Protein 4Q97 (pdb70)

Foldseek 3Di:
DDDDDDFDAWDWDKDWDCDDVQVVVQKIKIKTKTKFGPPPDKDKFKAKQPHGDDDQKDKDDWDQDPVSMTIIIIMHIGGNVSQQVQMKMKMWMADVSVRDIDMDIDGD/DDDDDDFDAWDWDKDWDCDDVQVVVQKIKIKTKTKFGPPPDKDKFKAKQPHGDDDQKDKDDWDQDPVSMTIIIIMHIGGNVSQQVQMKMKMWMADVSVRDIDMDIDGD

B-factor: mean 42.38, std 17.7, range [14.73, 107.39]

Secondary structure (DSSP, 8-state):
----PPPBPPEEEEEEE--HHHHHTTEEEEEEEEEEEBSS--EEEEEETTEE--SSEEEPPPEE-TTS-EEEEEEEEEESGGGSS--EEEEEEEEGGGTEEEEEEEE-/----PPPBPPEEEEEEE--HHHHHTTEEEEEEEEEEEBSS--EEEEEETTEE--SSEEEPPPEE-TTS-EEEEEEEEEESGGGSS--EEEEEEEEGGGTEEEEEEEE-

Nearest PDB structures (foldseek):
  4q97-assembly1_B  TM=1.009E+00  e=2.519E-20  Ginglymostoma cirratum
  4q9c-assembly1_A-2  TM=9.494E-01  e=8.050E-10  Ginglymostoma cirratum
  6r8x-assembly1_B  TM=9.022E-01  e=1.936E-09  unidentified
  7u0k-assembly1_L  TM=8.948E-01  e=5.196E-09  Homo sapiens
  9fmb-assembly2_D  TM=8.878E-01  e=2.851E-06  Homo sapiens

InterPro domains:
  IPR003006 Immunoglobulin/major histocompatibility complex, conserved site [PS00290] (222-228)
  IPR003006 Immunoglobulin/major histocompatibility complex, conserved site [PS00290] (429-435)
  IPR003006 Immunoglobulin/major histocompatibility complex, conserved site [PS00290] (643-649)
  IPR003597 Immunoglobulin C1-set [PF07654] (148-230)
  IPR003597 Immunoglobulin C1-set [PF07654] (258-329)
  IPR003597 Immunoglobulin C1-set [PF07654] (354-436)
  IPR003597 Immunoglobulin C1-set [PF07654] (460-543)
  IPR003597 Immunoglobulin C1-set [PF07654] (566-652)
  IPR003597 Immunoglobulin C1-set [SM00407] (160-234)
  IPR003597 Immunoglobulin C1-set [SM00407] (262-335)
  IPR003597 Immunoglobulin C1-set [SM00407] (367-441)
  IPR003597 Immunoglobulin C1-set [SM00407] (475-548)
  IPR003597 Immunoglobulin C1-set [SM00407] (581-655)
  IPR003598 Immunoglobulin subtype 2 [SM00408] (31-110)
  IPR003598 Immunoglobulin subtype 2 [SM00408] (363-438)
  IPR003598 Immunoglobulin subtype 2 [SM00408] (577-652)
  IPR003599 Immunoglobulin domain subtype [SM00409] (25-135)
  IPR003599 Immunoglobulin domain subtype [SM00409] (150-248)
  IPR0035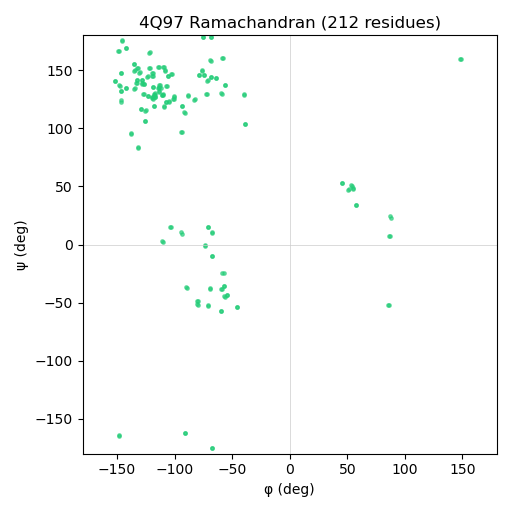99 Immunoglobulin domain subtype [SM00409] (252-339)
  IPR003599 Immunoglobulin domain subtype [SM00409] (357-447)

Solvent-accessible surface area: 11891 Å² total; per-residue (Å²): 170,188,188,53,80,103,77,34,67,3,25,3,5,18,18,86,7,24,32,126,102,3,127,58,92,178,32,0,6,0,0,0,2,0,10,14,1,63,50,92,111,48,61,35,48,1,36,58,77,119,154,100,27,135,80,32,72,22,51,5,64,60,28,134,19,106,73,74,29,27,2,2,0,0,7,5,53,2,71,57,144,41,23,91,165,48,2,20,7,23,0,38,0,44,0,99,58,40,111,23,89,59,175,78,110,32,130,77,171,188,188,55,81,102,78,35,68,3,24,2,5,18,20,87,7,25,32,128,100,3,128,58,90,176,33,0,5,0,0,0,3,0,10,15,1,62,49,90,112,50,60,35,48,1,36,57,77,120,156,97,26,135,82,32,73,24,50,5,64,60,27,136,17,104,73,73,28,28,2,3,0,0,6,5,54,3,69,58,142,41,22,91,162,48,3,20,6,24,0,38,0,45,1,100,57,41,110,24,90,56,173,76,110,32,130,77

Structure (mmCIF, N/CA/C/O backbone):
data_4Q97
#
_entry.id   4Q97
#
_cell.length_a   41.250
_cell.length_b   41.250
_cell.length_c   98.340
_cell.angle_alpha   90.00
_cell.angle_beta   90.00
_cell.angle_gamma   120.00
#
_symmetry.space_group_name_H-M   'P 31'
#
loop_
_entity.id
_entity.type
_entity.pdbx_description
1 polymer 'Novel antigen receptor'
2 water water
#
loop_
_atom_site.group_PDB
_atom_site.id
_atom_site.type_symbol
_atom_site.label_atom_id
_atom_site.label_alt_id
_atom_site.label_comp_id
_atom_site.label_asym_id
_atom_site.label_entity_id
_atom_site.label_seq_id
_atom_site.pdbx_PDB_ins_code
_atom_site.Cartn_x
_atom_site.Cartn_y
_atom_site.Cartn_z
_atom_site.occupancy
_atom_site.B_iso_or_equiv
_atom_site.auth_seq_id
_atom_site.auth_comp_id
_atom_site.auth_asym_id
_atom_site.auth_atom_id
_atom_site.pdbx_PDB_model_num
ATOM 1 N N . SER A 1 2 ? 35.090 68.934 18.645 1.00 70.20 134 SER A N 1
ATOM 2 C CA . SER A 1 2 ? 34.356 69.759 17.642 1.00 69.00 134 SER A CA 1
ATOM 3 C C . SER A 1 2 ? 35.115 69.899 16.327 1.00 72.38 134 SER A C 1
ATOM 4 O O . SER A 1 2 ? 36.219 70.448 16.290 1.00 71.42 134 SER A O 1
ATOM 7 N N . HIS A 1 3 ? 34.515 69.397 15.253 1.00 74.45 135 HIS A N 1
ATOM 8 C CA . HIS A 1 3 ? 35.030 69.627 13.911 1.00 76.73 135 HIS A CA 1
ATOM 9 C C . HIS A 1 3 ? 33.892 70.134 13.043 1.00 71.79 135 HIS A C 1
ATOM 10 O O . HIS A 1 3 ? 32.905 69.431 12.821 1.00 79.79 135 HIS A O 1
ATOM 17 N N . MET A 1 4 ? 34.040 71.367 12.568 1.00 67.19 136 MET A N 1
ATOM 18 C CA . MET A 1 4 ? 32.987 72.079 11.846 1.00 66.59 136 MET A CA 1
ATOM 19 C C . MET A 1 4 ? 32.712 71.451 10.475 1.00 65.59 136 MET A C 1
ATOM 20 O O . MET A 1 4 ? 33.355 70.470 10.091 1.00 76.50 136 MET A O 1
ATOM 25 N N . GLY A 1 5 ? 31.747 72.003 9.747 1.00 53.15 137 GLY A N 1
ATOM 26 C CA . GLY A 1 5 ? 31.458 71.537 8.400 1.00 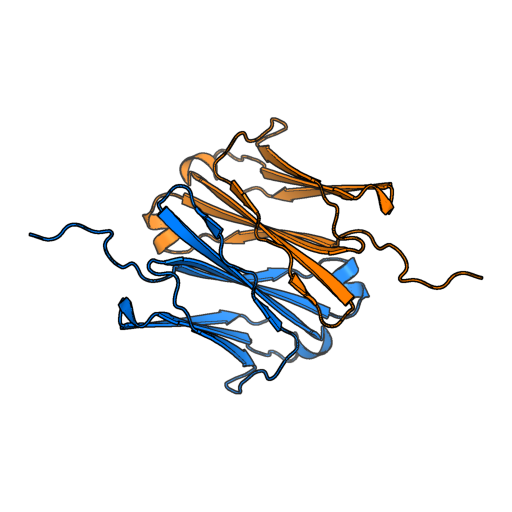49.85 137 GLY A CA 1
ATOM 27 C C . GLY A 1 5 ? 30.004 71.662 8.004 1.00 43.83 137 GLY A C 1
ATOM 28 O O . GLY A 1 5 ? 29.113 71.750 8.853 1.00 42.46 137 GLY A O 1
ATOM 29 N N . ILE A 1 6 ? 29.775 71.664 6.697 1.00 38.87 138 ILE A N 1
ATOM 30 C CA . ILE A 1 6 ? 28.439 71.777 6.137 1.00 33.78 138 ILE A CA 1
ATOM 31 C C . ILE A 1 6 ? 27.703 70.463 6.393 1.00 31.21 138 ILE A C 1
ATOM 32 O O . ILE A 1 6 ? 28.253 69.384 6.124 1.00 29.88 138 ILE A O 1
ATOM 37 N N . PRO A 1 7 ? 26.477 70.544 6.956 1.00 29.68 139 PRO A N 1
ATOM 38 C CA . PRO A 1 7 ? 25.653 69.347 7.099 1.00 29.90 139 PRO A CA 1
ATOM 39 C C . PRO A 1 7 ? 25.395 68.747 5.721 1.00 31.79 139 PRO A C 1
ATOM 40 O O . PRO A 1 7 ? 25.027 69.482 4.798 1.00 33.92 139 PRO A O 1
ATOM 44 N N . PRO A 1 8 ? 25.626 67.431 5.565 1.00 31.42 140 PRO A N 1
ATOM 45 C CA . PRO A 1 8 ? 25.178 66.758 4.349 1.00 30.49 140 PRO A CA 1
ATOM 46 C C . PRO A 1 8 ? 23.672 66.951 4.167 1.00 31.51 140 PRO A C 1
ATOM 47 O O . PRO A 1 8 ? 22.914 66.872 5.139 1.00 34.29 140 PRO A O 1
ATOM 51 N N . SER A 1 9 ? 23.248 67.235 2.941 1.00 29.13 141 SER A N 1
ATOM 52 C CA . SER A 1 9 ? 21.827 67.394 2.665 1.00 28.28 141 SER A CA 1
ATOM 53 C C . SER A 1 9 ? 21.407 66.615 1.419 1.00 29.44 141 SER A C 1
ATOM 54 O O . SER A 1 9 ? 22.134 66.600 0.420 1.00 29.50 141 SER A O 1
ATOM 57 N N . PRO A 1 10 ? 20.232 65.961 1.478 1.00 29.58 142 PRO A N 1
ATOM 58 C CA . PRO A 1 10 ? 19.777 65.131 0.368 1.00 29.33 142 PRO A CA 1
ATOM 59 C C . PRO A 1 10 ? 19.285 65.973 -0.811 1.00 26.22 142 PRO A C 1
ATOM 60 O O . PRO A 1 10 ? 18.708 67.039 -0.601 1.00 25.75 142 PRO A O 1
ATOM 64 N N . PRO A 1 11 ? 19.506 65.491 -2.050 1.00 25.25 143 PRO A N 1
ATOM 65 C CA . PRO A 1 11 ? 19.123 66.267 -3.228 1.00 23.63 143 PRO A CA 1
ATOM 66 C C . PRO A 1 11 ? 17.618 66.465 -3.306 1.00 23.90 143 PRO A C 1
ATOM 67 O O . PRO A 1 11 ? 16.851 65.582 -2.913 1.00 25.44 143 PRO A O 1
ATOM 71 N N . ILE A 1 12 ? 17.197 67.633 -3.775 1.00 23.65 144 ILE A N 1
ATOM 72 C CA . ILE A 1 12 ? 15.804 67.821 -4.145 1.00 20.65 144 ILE A CA 1
ATOM 73 C C . ILE A 1 12 ? 15.708 67.404 -5.604 1.00 20.63 144 ILE A C 1
ATOM 74 O O . ILE A 1 12 ? 16.488 67.859 -6.445 1.00 22.42 144 ILE A O 1
ATOM 79 N N . VAL A 1 13 ? 14.763 66.515 -5.881 1.00 19.96 145 VAL A N 1
ATOM 80 C CA . VAL A 1 13 ? 14.641 65.863 -7.176 1.00 18.11 145 VAL A CA 1
ATOM 81 C C . VAL A 1 13 ? 13.321 66.237 -7.826 1.00 19.56 145 VAL A C 1
ATOM 82 O O . VAL A 1 13 ? 12.261 66.152 -7.211 1.00 21.45 145 VAL A O 1
ATOM 86 N N . SER A 1 14 ? 13.394 66.652 -9.079 1.00 21.45 146 SER A N 1
ATOM 87 C CA . SER A 1 14 ? 12.217 67.100 -9.778 1.00 24.00 146 SER A CA 1
ATOM 88 C C . SER A 1 14 ? 12.349 66.735 -11.255 1.00 24.96 146 SER A C 1
ATOM 89 O O . SER A 1 14 ? 13.335 67.088 -11.915 1.00 26.35 146 SER A O 1
ATOM 92 N N . LEU A 1 15 ? 11.370 65.975 -11.743 1.00 24.28 147 LEU A N 1
ATOM 93 C CA . LEU A 1 15 ? 11.330 65.553 -13.134 1.00 24.57 147 LEU A CA 1
ATOM 94 C C . LEU A 1 15 ? 10.352 66.428 -13.910 1.00 23.25 147 LEU A C 1
ATOM 95 O O . LEU A 1 15 ? 9.193 66.595 -13.510 1.00 26.77 147 LEU A O 1
ATOM 100 N N . LEU A 1 16 ? 10.828 66.993 -15.014 1.00 21.05 148 LEU A N 1
ATOM 101 C CA . LEU A 1 16 ? 10.030 67.933 -15.792 1.00 20.74 148 LEU A CA 1
ATOM 102 C C . LEU A 1 16 ? 10.043 67.561 -17.269 1.00 19.62 148 LEU A C 1
ATOM 103 O O . LEU A 1 16 ? 11.035 67.036 -17.777 1.00 16.59 148 LEU A O 1
ATOM 108 N N . HIS A 1 17 ? 8.937 67.843 -17.951 1.00 22.36 149 HIS A N 1
ATOM 109 C CA . HIS A 1 17 ? 8.836 67.562 -19.378 1.00 25.71 149 HIS A CA 1
ATOM 110 C C . HIS A 1 17 ? 8.614 68.848 -20.159 1.00 28.05 149 HIS A C 1
ATOM 111 O O . HIS A 1 17 ? 8.000 69.791 -19.659 1.00 30.00 149 HIS A O 1
ATOM 118 N N . SER A 1 18 ? 9.136 68.885 -21.376 1.00 30.59 150 SER A N 1
ATOM 119 C CA . SER A 1 18 ? 8.727 69.897 -22.342 1.00 33.40 150 SER A CA 1
ATOM 120 C C . SER A 1 18 ? 8.501 69.251 -23.700 1.00 34.40 150 SER A C 1
ATOM 121 O O . SER A 1 18 ? 9.303 68.427 -24.154 1.00 31.24 150 SER A O 1
ATOM 124 N N . ALA A 1 19 ? 7.384 69.608 -24.321 1.00 37.88 151 ALA A N 1
ATOM 125 C CA . ALA A 1 19 ? 7.113 69.236 -25.697 1.00 43.11 151 ALA A CA 1
ATOM 126 C C . ALA A 1 19 ? 6.656 70.476 -26.455 1.00 47.64 151 ALA A C 1
ATOM 127 O O . ALA A 1 19 ? 5.457 70.730 -26.596 1.00 52.72 151 ALA A O 1
ATOM 129 N N . THR A 1 20 ? 7.628 71.264 -26.905 1.00 47.54 152 THR A N 1
ATOM 130 C CA . THR A 1 20 ? 7.355 72.426 -27.746 1.00 50.20 152 THR A CA 1
ATOM 131 C C . THR A 1 20 ? 7.406 72.004 -29.214 1.00 54.34 152 THR A C 1
ATOM 132 O O . THR A 1 20 ? 7.339 70.813 -29.519 1.00 52.58 152 THR A O 1
ATOM 136 N N . GLU A 1 21 ? 7.546 72.975 -30.111 1.00 60.01 153 GLU A N 1
ATOM 137 C CA . GLU A 1 21 ? 7.359 72.738 -31.543 1.00 63.30 153 GLU A CA 1
ATOM 138 C C . GLU A 1 21 ? 8.557 72.088 -32.236 1.00 59.31 153 GLU A C 1
ATOM 139 O O . GLU A 1 21 ? 8.390 71.083 -32.923 1.00 52.38 153 GLU A O 1
ATOM 145 N N . GLU A 1 22 ? 9.749 72.660 -32.062 1.00 60.57 154 GLU A N 1
ATOM 146 C CA . GLU A 1 22 ? 10.979 72.034 -32.562 1.00 62.09 154 GLU A CA 1
ATOM 147 C C . GLU A 1 22 ? 11.095 70.618 -32.022 1.00 59.02 154 GLU A C 1
ATOM 148 O O . GLU A 1 22 ? 11.427 69.686 -32.760 1.00 55.82 154 GLU A O 1
ATOM 154 N N . GLN A 1 23 ? 10.799 70.476 -30.731 1.00 54.75 155 GLN A N 1
ATOM 155 C CA . GLN A 1 23 ? 10.801 69.187 -30.053 1.00 51.56 155 GLN A CA 1
ATOM 156 C C . GLN A 1 23 ? 9.809 68.229 -30.704 1.00 47.38 155 GLN A C 1
ATOM 157 O O . GLN A 1 23 ? 10.203 67.156 -31.169 1.00 45.02 155 GLN A O 1
ATOM 163 N N . ARG A 1 24 ? 8.538 68.631 -30.768 1.00 45.97 156 ARG A N 1
ATOM 164 C CA . ARG A 1 24 ? 7.516 67.834 -31.453 1.00 49.61 156 ARG A CA 1
ATOM 165 C C . ARG A 1 24 ? 7.880 67.560 -32.924 1.00 52.08 156 ARG A C 1
ATOM 166 O O . ARG A 1 24 ? 7.607 66.472 -33.434 1.00 50.77 156 ARG A O 1
ATOM 174 N N . ALA A 1 25 ? 8.515 68.533 -33.582 1.00 53.59 157 ALA A N 1
ATOM 175 C CA . ALA A 1 25 ? 8.933 68.383 -34.982 1.00 56.40 157 ALA A CA 1
ATOM 176 C C . ALA A 1 25 ? 10.103 67.411 -35.153 1.00 59.03 157 ALA A C 1
ATOM 177 O O . ALA A 1 25 ? 10.015 66.481 -35.955 1.00 62.92 157 ALA A O 1
ATOM 179 N N . ASN A 1 26 ? 11.188 67.622 -34.405 1.00 60.61 158 ASN A N 1
ATOM 180 C CA . ASN A 1 26 ? 12.369 66.743 -34.475 1.00 57.34 158 ASN A CA 1
ATOM 181 C C . ASN A 1 26 ? 12.088 65.338 -33.931 1.00 51.17 158 ASN A C 1
ATOM 182 O O . ASN A 1 26 ? 13.006 64.530 -33.750 1.00 46.73 158 ASN A O 1
ATOM 187 N N . ARG A 1 27 ? 10.802 65.072 -33.691 1.00 47.96 159 ARG A N 1
ATOM 188 C CA . ARG A 1 27 ? 10.280 63.780 -33.231 1.00 51.46 159 ARG A CA 1
ATOM 189 C C . ARG A 1 27 ? 10.939 63.267 -31.946 1.00 49.04 159 ARG A C 1
ATOM 190 O O . ARG A 1 27 ? 11.356 62.112 -31.860 1.00 49.48 159 ARG A O 1
ATOM 198 N N . PHE A 1 28 ? 11.031 64.147 -30.954 1.00 49.59 160 PHE A N 1
ATOM 199 C CA . PHE A 1 28 ? 11.483 63.766 -29.622 1.00 50.42 160 PHE A CA 1
ATOM 200 C C . PHE A 1 28 ? 10.765 64.572 -28.537 1.00 45.64 160 PHE A C 1
ATOM 201 O O . PHE A 1 28 ? 9.963 65.470 -28.826 1.00 45.22 160 PHE A O 1
ATOM 209 N N . VAL A 1 29 ? 11.040 64.228 -27.287 1.00 41.23 161 VAL A N 1
ATOM 210 C CA . VAL A 1 29 ? 10.424 64.894 -26.158 1.00 33.96 161 VAL A CA 1
ATOM 211 C C . VAL A 1 29 ? 11.514 64.980 -25.106 1.00 29.70 161 VAL A C 1
ATOM 212 O O . VAL A 1 29 ? 12.255 64.018 -24.895 1.00 30.10 161 VAL A O 1
ATOM 216 N N . GLN A 1 30 ? 11.649 66.150 -24.493 1.00 27.24 162 GLN A N 1
ATOM 217 C CA . GLN A 1 30 ? 12.746 66.403 -23.562 1.00 27.42 162 GLN A CA 1
ATOM 218 C C . GLN A 1 30 ? 12.277 66.291 -22.118 1.00 25.39 162 GLN A C 1
ATOM 219 O O . GLN A 1 30 ? 11.307 66.942 -21.705 1.00 24.32 162 GLN A O 1
ATOM 225 N N . LEU A 1 31 ? 12.970 65.441 -21.368 1.00 23.88 163 LEU A N 1
ATOM 226 C CA . LEU A 1 31 ? 12.738 65.290 -19.941 1.00 22.16 163 LEU A CA 1
ATOM 227 C C . LEU A 1 31 ? 13.955 65.786 -19.187 1.00 22.34 163 LEU A C 1
ATOM 228 O O . LEU A 1 31 ? 15.089 65.515 -19.579 1.00 22.28 163 LEU A O 1
ATOM 233 N N . VAL A 1 32 ? 13.709 66.525 -18.111 1.00 24.28 164 VAL A N 1
ATOM 234 C CA . VAL A 1 32 ? 14.777 67.040 -17.274 1.00 24.69 164 VAL A CA 1
ATOM 235 C C . VAL A 1 32 ? 14.640 66.461 -15.871 1.00 23.79 164 VAL A C 1
ATOM 236 O O . VAL A 1 32 ? 13.624 66.659 -15.197 1.00 23.70 164 VAL A O 1
ATOM 240 N N . CYS A 1 33 ? 15.663 65.734 -15.441 1.00 22.60 165 CYS A N 1
ATOM 241 C CA . CYS A 1 33 ? 15.747 65.338 -14.045 1.00 22.14 165 CYS A CA 1
ATOM 242 C C . CYS A 1 33 ? 16.599 66.362 -13.297 1.00 20.65 165 CYS A C 1
ATOM 243 O O . CYS A 1 33 ? 17.829 66.310 -13.325 1.00 21.69 165 CYS A O 1
ATOM 246 N N . LEU A 1 34 ? 15.925 67.309 -12.651 1.00 19.26 166 LEU A N 1
ATOM 247 C CA . LEU A 1 34 ? 16.600 68.319 -11.854 1.00 16.82 166 LEU A CA 1
ATOM 248 C C . LEU A 1 34 ? 16.936 67.817 -10.464 1.00 16.28 166 LEU A C 1
ATOM 249 O O . LEU A 1 34 ? 16.055 67.374 -9.728 1.00 16.98 166 LEU A O 1
ATOM 254 N N . ILE A 1 35 ? 18.218 67.913 -10.122 1.00 16.25 167 ILE A N 1
ATOM 255 C CA . ILE A 1 35 ? 18.760 67.461 -8.846 1.00 16.03 167 ILE A CA 1
ATOM 256 C C . ILE A 1 35 ? 19.511 68.630 -8.200 1.00 16.51 167 ILE A C 1
ATOM 257 O O . ILE A 1 35 ? 20.618 68.968 -8.621 1.00 17.32 167 ILE A O 1
ATOM 262 N N . SER A 1 36 ? 18.920 69.227 -7.170 1.00 17.11 168 SER A N 1
ATOM 263 C CA . SER A 1 36 ? 19.473 70.441 -6.569 1.00 18.13 168 SER A CA 1
ATOM 264 C C . SER A 1 36 ? 19.493 70.378 -5.050 1.00 18.87 168 SER A C 1
ATOM 265 O O . SER A 1 36 ? 18.646 69.730 -4.439 1.00 22.01 168 SER A O 1
ATOM 268 N N . GLY A 1 37 ? 20.456 71.058 -4.441 1.00 19.82 169 GLY A N 1
ATOM 269 C CA . GLY A 1 37 ? 20.456 71.247 -2.991 1.00 21.60 169 GLY A CA 1
ATOM 270 C C . GLY A 1 37 ? 21.112 70.138 -2.200 1.00 21.44 169 GLY A C 1
ATOM 271 O O . GLY A 1 37 ? 20.816 69.945 -1.012 1.00 22.84 169 GLY A O 1
ATOM 272 N N . TYR A 1 38 ? 22.015 69.416 -2.854 1.00 21.42 170 TYR A N 1
ATOM 273 C CA . TYR A 1 38 ? 22.718 68.318 -2.213 1.00 22.39 170 TYR A CA 1
ATOM 274 C C . TYR A 1 38 ? 24.168 68.673 -1.894 1.00 24.32 170 TYR A C 1
ATOM 275 O O . TYR A 1 38 ? 24.828 69.413 -2.634 1.00 27.62 170 TYR A O 1
ATOM 284 N N . TYR A 1 39 ? 24.637 68.149 -0.767 1.00 25.75 171 TYR A N 1
ATOM 285 C CA . TYR A 1 39 ? 26.021 68.282 -0.334 1.00 27.82 171 TYR A CA 1
ATOM 286 C C . TYR A 1 39 ? 26.387 66.999 0.410 1.00 30.17 171 TYR A C 1
ATOM 287 O O . TYR A 1 39 ? 25.606 66.546 1.252 1.00 30.01 171 TYR A O 1
ATOM 296 N N . PRO A 1 40 ? 27.553 66.388 0.096 1.00 31.11 172 PRO A N 1
ATOM 297 C CA . PRO A 1 40 ? 28.561 66.677 -0.937 1.00 33.42 172 PRO A CA 1
ATOM 298 C C . PRO A 1 40 ? 28.037 66.445 -2.358 1.00 35.60 172 PRO A C 1
ATOM 299 O O . PRO A 1 40 ? 26.858 66.141 -2.536 1.00 36.69 172 PRO A O 1
ATOM 303 N N . GLU A 1 41 ? 28.909 66.587 -3.354 1.00 37.85 173 GLU A N 1
ATOM 304 C CA . GLU A 1 41 ? 28.514 66.459 -4.761 1.00 40.84 173 GLU A CA 1
ATOM 305 C C . GLU A 1 41 ? 28.136 65.029 -5.191 1.00 39.64 173 GLU A C 1
ATOM 306 O O . GLU A 1 41 ? 27.203 64.848 -5.967 1.00 41.59 173 GLU A O 1
ATOM 312 N N . ASN A 1 42 ? 28.860 64.033 -4.679 1.00 39.94 174 ASN A N 1
ATOM 313 C CA . ASN A 1 42 ? 28.632 62.615 -4.991 1.00 39.05 174 ASN A CA 1
ATOM 314 C C . ASN A 1 42 ? 27.181 62.155 -5.123 1.00 34.94 174 ASN A C 1
ATOM 315 O O . ASN A 1 42 ? 26.485 61.968 -4.126 1.00 34.68 174 ASN A O 1
ATOM 320 N N . ILE A 1 43 ? 26.744 61.963 -6.364 1.00 34.39 175 ILE A N 1
ATOM 321 C CA . ILE A 1 43 ? 25.430 61.391 -6.654 1.00 34.52 175 ILE A CA 1
ATOM 322 C C . ILE A 1 43 ? 25.505 60.329 -7.748 1.00 36.50 175 ILE A C 1
ATOM 323 O O . ILE A 1 43 ? 26.427 60.337 -8.570 1.00 37.93 175 ILE A O 1
ATOM 328 N N . ALA A 1 44 ? 24.536 59.417 -7.744 1.00 38.74 176 ALA A N 1
ATOM 329 C CA . ALA A 1 44 ? 24.335 58.479 -8.850 1.00 40.44 176 ALA A CA 1
ATOM 330 C C . ALA A 1 44 ? 22.964 58.724 -9.480 1.00 40.86 176 ALA A C 1
ATOM 331 O O . ALA A 1 44 ? 21.948 58.750 -8.776 1.00 41.97 176 ALA A O 1
ATOM 333 N N . VAL A 1 45 ? 22.947 58.923 -10.799 1.00 36.17 177 VAL A N 1
ATOM 334 C CA . VAL A 1 45 ? 21.705 59.152 -11.546 1.00 32.78 177 VAL A CA 1
ATOM 335 C C . VAL A 1 45 ? 21.434 57.991 -12.495 1.00 34.10 177 VAL A C 1
ATOM 336 O O . VAL A 1 45 ? 22.334 57.531 -13.200 1.00 36.83 177 VAL A O 1
ATOM 340 N N . SER A 1 46 ? 20.186 57.534 -12.515 1.00 34.29 178 SER A N 1
ATOM 341 C CA . SER A 1 46 ? 19.767 56.456 -13.411 1.00 35.19 178 SER A CA 1
ATOM 342 C C . SER A 1 46 ? 18.314 56.619 -13.848 1.00 34.84 178 SER A C 1
ATOM 343 O O . SER A 1 46 ? 17.439 56.940 -13.040 1.00 35.90 178 SER A O 1
ATOM 346 N N . TRP A 1 47 ? 18.081 56.394 -15.138 1.00 33.75 179 TRP A N 1
ATOM 347 C CA . TRP A 1 47 ? 16.770 56.534 -15.748 1.00 33.34 179 TRP A CA 1
ATOM 348 C C . TRP A 1 47 ? 16.119 55.185 -15.961 1.00 36.85 179 TRP A C 1
ATOM 349 O O . TRP A 1 47 ? 16.803 54.195 -16.235 1.00 34.75 179 TRP A O 1
ATOM 360 N N . GLN A 1 48 ? 14.792 55.161 -15.847 1.00 42.14 180 GLN A N 1
ATOM 361 C CA . GLN A 1 48 ? 13.992 53.979 -16.165 1.00 50.19 180 GLN A CA 1
ATOM 362 C C . GLN A 1 48 ? 12.797 54.326 -17.041 1.00 49.94 180 GLN A C 1
ATOM 363 O O . GLN A 1 48 ? 12.293 55.450 -17.005 1.00 47.29 180 GLN A O 1
ATOM 369 N N . LYS A 1 49 ? 12.368 53.348 -17.834 1.00 53.98 181 LYS A N 1
ATOM 370 C CA . LYS A 1 49 ? 11.102 53.405 -18.554 1.00 58.09 181 LYS A CA 1
ATOM 371 C C . LYS A 1 49 ? 10.255 52.189 -18.175 1.00 60.64 181 LYS A C 1
ATOM 372 O O . LYS A 1 49 ? 10.729 51.051 -18.256 1.00 65.97 181 LYS A O 1
ATOM 378 N N . ASN A 1 50 ? 9.012 52.434 -17.762 1.00 58.82 182 ASN A N 1
ATOM 379 C CA . ASN A 1 50 ? 8.060 51.365 -17.421 1.00 66.14 182 ASN A CA 1
ATOM 380 C C . ASN A 1 50 ? 8.638 50.246 -16.555 1.00 63.46 182 ASN A C 1
ATOM 381 O O . ASN A 1 50 ? 8.518 49.069 -16.903 1.00 55.16 182 ASN A O 1
ATOM 386 N N . THR A 1 51 ? 9.253 50.621 -15.431 1.00 63.03 183 THR A N 1
ATOM 387 C CA . THR A 1 51 ? 9.976 49.692 -14.543 1.00 67.42 183 THR A CA 1
ATOM 388 C C . THR A 1 51 ? 11.424 49.495 -15.003 1.00 74.02 183 THR A C 1
ATOM 389 O O . THR A 1 51 ? 12.359 49.655 -14.216 1.00 74.65 183 THR A O 1
ATOM 393 N N . LYS A 1 52 ? 11.592 49.159 -16.282 1.00 77.71 184 LYS A N 1
ATOM 394 C CA . LYS A 1 52 ? 12.886 48.759 -16.845 1.00 78.64 184 LYS A CA 1
ATOM 395 C C . LYS A 1 52 ? 13.811 49.944 -17.139 1.00 70.56 184 LYS A C 1
ATOM 396 O O . LYS A 1 52 ? 13.357 51.016 -17.537 1.00 64.80 184 LYS A O 1
ATOM 402 N N . THR A 1 53 ? 15.112 49.718 -16.958 1.00 61.37 185 THR A N 1
ATOM 403 C CA . THR A 1 53 ? 16.157 50.735 -17.121 1.00 58.52 185 THR A CA 1
ATOM 404 C C . THR A 1 53 ? 16.190 51.365 -18.522 1.00 57.04 185 THR A C 1
ATOM 405 O O . THR A 1 53 ? 15.653 50.804 -19.481 1.00 55.29 185 THR A O 1
ATOM 409 N N . ILE A 1 54 ? 16.811 52.540 -18.616 1.00 55.08 186 ILE A N 1
ATOM 410 C CA . ILE A 1 54 ? 17.107 53.184 -19.895 1.00 55.66 186 ILE A CA 1
ATOM 411 C C . ILE A 1 54 ? 18.623 53.157 -20.111 1.00 57.75 186 ILE A C 1
ATOM 412 O O . ILE A 1 54 ? 19.391 53.558 -19.234 1.00 61.85 186 ILE A O 1
ATOM 417 N N . THR A 1 55 ? 19.036 52.673 -21.281 1.00 56.40 187 THR A N 1
ATOM 418 C CA . THR A 1 55 ? 20.447 52.409 -21.583 1.00 51.85 187 THR A CA 1
ATOM 419 C C . THR A 1 55 ? 21.239 53.659 -21.973 1.00 51.75 187 THR A C 1
ATOM 420 O O . THR A 1 55 ? 22.331 53.893 -21.451 1.00 52.54 187 THR A O 1
ATOM 424 N N . SER A 1 56 ? 20.693 54.448 -22.898 1.00 51.26 188 SER A N 1
ATOM 425 C CA . SER A 1 56 ? 21.348 55.670 -23.378 1.00 46.46 188 SER A CA 1
ATOM 426 C C . SER A 1 56 ? 20.321 56.738 -23.761 1.00 43.44 188 SER A C 1
ATOM 427 O O . SER A 1 56 ? 19.147 56.645 -23.397 1.00 40.38 188 SER A O 1
ATOM 430 N N . GLY A 1 57 ? 20.771 57.745 -24.505 1.00 45.02 189 GLY A N 1
ATOM 431 C CA . GLY A 1 57 ? 19.921 58.864 -24.898 1.00 42.97 189 GLY A CA 1
ATOM 432 C C . GLY A 1 57 ? 19.893 59.958 -23.844 1.00 45.06 189 GLY A C 1
ATOM 433 O O . GLY A 1 57 ? 19.121 60.916 -23.958 1.00 42.32 189 GLY A O 1
ATOM 434 N N . PHE A 1 58 ? 20.735 59.824 -22.818 1.00 47.63 190 PHE A N 1
ATOM 435 C CA . PHE A 1 58 ? 20.764 60.809 -21.741 1.00 48.01 190 PHE A CA 1
ATOM 436 C C . PHE A 1 58 ? 22.139 61.373 -21.396 1.00 50.22 190 PHE A C 1
ATOM 437 O O . PHE A 1 58 ? 23.140 60.652 -21.356 1.00 54.53 190 PHE A O 1
ATOM 445 N N . ALA A 1 59 ? 22.158 62.682 -21.160 1.00 46.95 191 ALA A N 1
ATOM 446 C CA . ALA A 1 59 ? 23.337 63.383 -20.680 1.00 44.11 191 ALA A CA 1
ATOM 447 C C . ALA A 1 59 ? 23.025 64.021 -19.335 1.00 41.23 191 ALA A C 1
ATOM 448 O O . ALA A 1 59 ? 21.899 64.462 -19.088 1.00 38.56 191 ALA A O 1
ATOM 450 N N . THR A 1 60 ? 24.024 64.051 -18.463 1.00 37.84 192 THR A N 1
ATOM 451 C CA . THR A 1 60 ? 23.909 64.728 -17.184 1.00 34.98 192 THR A CA 1
ATOM 452 C C . THR A 1 60 ? 24.942 65.843 -17.187 1.00 35.79 192 THR A C 1
ATOM 453 O O . THR A 1 60 ? 26.109 65.604 -17.515 1.00 37.31 192 THR A O 1
ATOM 457 N N . THR A 1 61 ? 24.507 67.058 -16.853 1.00 33.19 193 THR A N 1
ATOM 458 C CA . THR A 1 61 ? 25.400 68.213 -16.805 1.00 31.85 193 THR A CA 1
ATOM 459 C C . THR A 1 61 ? 26.376 68.075 -15.638 1.00 34.85 193 THR A C 1
ATOM 460 O O . THR A 1 61 ? 26.125 67.315 -14.696 1.00 35.63 193 THR A O 1
ATOM 464 N N . SER A 1 62 ? 27.496 68.792 -15.725 1.00 37.80 194 SER A N 1
ATOM 465 C CA . SER A 1 62 ? 28.396 68.972 -14.594 1.00 38.52 194 SER A CA 1
ATOM 466 C C . SER A 1 62 ? 27.670 69.844 -13.576 1.00 40.17 194 SER A C 1
ATOM 467 O O . SER A 1 62 ? 26.920 70.747 -13.963 1.00 42.64 194 SER A O 1
ATOM 470 N N . PRO A 1 63 ? 27.878 69.581 -12.272 1.00 40.84 195 PRO A N 1
ATOM 471 C CA . PRO A 1 63 ? 27.122 70.321 -11.267 1.00 38.05 195 PRO A CA 1
ATOM 472 C C . PRO A 1 63 ? 27.642 71.740 -11.062 1.00 36.28 195 PRO A C 1
ATOM 473 O O . PRO A 1 63 ? 28.834 71.995 -11.230 1.00 38.10 195 PRO A O 1
ATOM 477 N N . VAL A 1 64 ? 26.743 72.650 -10.704 1.00 33.95 196 VAL A N 1
ATOM 478 C CA . VAL A 1 64 ? 27.139 73.993 -10.307 1.00 33.13 196 VAL A CA 1
ATOM 479 C C . VAL A 1 64 ? 26.936 74.203 -8.815 1.00 33.12 196 VAL A C 1
ATOM 480 O O . VAL A 1 64 ? 26.074 73.576 -8.187 1.00 31.82 196 VAL A O 1
ATOM 484 N N . LYS A 1 65 ? 27.746 75.101 -8.271 1.00 34.24 197 LYS A N 1
ATOM 485 C CA . LYS A 1 65 ? 27.682 75.493 -6.880 1.00 33.75 197 LYS A CA 1
ATOM 486 C C . LYS A 1 65 ? 26.748 76.694 -6.776 1.00 32.41 197 LYS A C 1
ATOM 487 O O . LYS A 1 65 ? 27.060 77.770 -7.294 1.00 32.11 197 LYS A O 1
ATOM 493 N N . THR A 1 66 ? 25.604 76.511 -6.118 1.00 31.65 198 THR A N 1
ATOM 494 C CA . THR A 1 66 ? 24.646 77.609 -5.924 1.00 32.49 198 THR A CA 1
ATOM 495 C C . THR A 1 66 ? 25.142 78.588 -4.850 1.00 32.97 198 THR A C 1
ATOM 496 O O . THR A 1 66 ? 26.209 78.392 -4.257 1.00 31.80 198 THR A O 1
ATOM 500 N N . SER A 1 67 ? 24.358 79.637 -4.610 1.00 30.97 199 SER A N 1
ATOM 501 C CA . SER A 1 67 ? 24.634 80.611 -3.556 1.00 29.95 199 SER A CA 1
ATOM 502 C C . SER A 1 67 ? 24.495 80.030 -2.146 1.00 30.11 199 SER A C 1
ATOM 503 O O . SER A 1 67 ? 24.869 80.674 -1.167 1.00 30.72 199 SER A O 1
ATOM 506 N N . SER A 1 68 ? 23.961 78.815 -2.046 1.00 30.06 200 SER A N 1
ATOM 507 C CA . SER A 1 68 ? 23.743 78.171 -0.750 1.00 30.45 200 SER A CA 1
ATOM 508 C C . SER A 1 68 ? 24.878 77.242 -0.320 1.00 32.21 200 SER A C 1
ATOM 509 O O . SER A 1 68 ? 24.738 76.521 0.668 1.00 32.13 200 SER A O 1
ATOM 512 N N . ASN A 1 69 ? 26.004 77.283 -1.033 1.00 34.71 201 ASN A N 1
ATOM 513 C CA . ASN A 1 69 ? 27.047 76.249 -0.918 1.00 38.39 201 ASN A CA 1
ATOM 514 C C . ASN A 1 69 ? 26.405 74.885 -1.139 1.00 38.87 201 ASN A C 1
ATOM 515 O O . ASN A 1 69 ? 26.537 73.946 -0.344 1.00 38.64 201 ASN A O 1
ATOM 520 N N . ASP A 1 70 ? 25.682 74.841 -2.251 1.00 37.87 202 ASP A N 1
ATOM 521 C CA . ASP A 1 70 ? 24.888 73.723 -2.701 1.00 36.18 202 ASP A CA 1
ATOM 522 C C . ASP A 1 70 ? 25.362 73.320 -4.071 1.00 37.30 202 ASP A C 1
ATOM 523 O O . ASP A 1 70 ? 26.062 74.080 -4.750 1.00 39.91 202 ASP A O 1
ATOM 528 N N . PHE A 1 71 ? 24.949 72.131 -4.489 1.00 32.47 203 PHE A N 1
ATOM 529 C CA . PHE A 1 71 ? 25.150 71.709 -5.853 1.00 31.94 203 PHE A CA 1
ATOM 530 C C . PHE A 1 71 ? 23.811 71.454 -6.522 1.00 31.88 203 PHE A C 1
ATOM 531 O O . PHE A 1 71 ? 22.906 70.861 -5.930 1.00 31.26 203 PHE A O 1
ATOM 539 N N . SER A 1 72 ? 23.692 71.939 -7.752 1.00 31.30 204 SER A N 1
ATOM 540 C CA . SER A 1 72 ? 22.586 71.582 -8.622 1.00 28.23 204 SER A CA 1
ATOM 541 C C . SER A 1 72 ? 23.151 71.016 -9.910 1.00 28.01 204 SER A C 1
ATOM 542 O O . SER A 1 72 ? 24.207 71.447 -10.379 1.00 28.76 204 SER A O 1
ATOM 545 N N . CYS A 1 73 ? 22.459 70.034 -10.471 1.00 25.14 205 CYS A N 1
ATOM 546 C CA . CYS A 1 73 ? 22.780 69.567 -11.808 1.0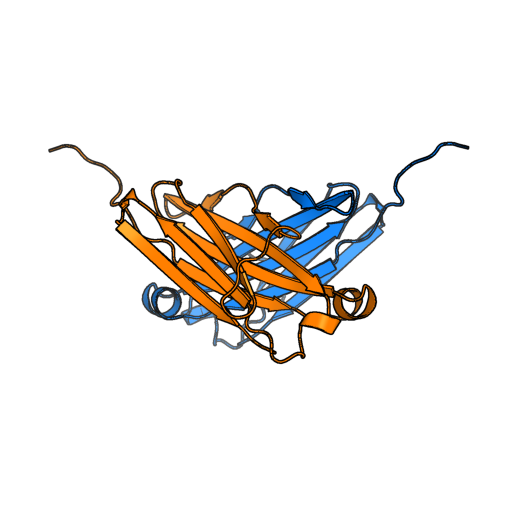0 24.88 205 CYS A CA 1
ATOM 547 C C . CYS A 1 73 ? 21.504 69.098 -12.470 1.00 23.73 205 CY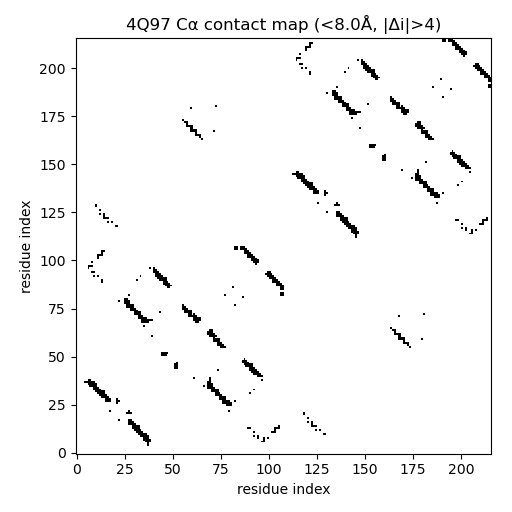S A C 1
ATOM 548 O O . CYS A 1 73 ? 20.477 68.943 -11.805 1.00 22.99 205 CYS A O 1
ATOM 551 N N . ALA A 1 74 ? 21.563 68.896 -13.781 1.00 24.11 206 ALA A N 1
ATOM 552 C CA . ALA A 1 74 ? 20.412 68.406 -14.524 1.00 24.17 206 ALA A CA 1
ATOM 553 C C . ALA A 1 74 ? 20.807 67.178 -15.329 1.00 26.03 206 ALA A C 1
ATOM 554 O O . ALA A 1 74 ? 21.900 67.125 -15.906 1.00 27.64 206 ALA A O 1
ATOM 556 N N . SER A 1 75 ? 19.925 66.182 -15.340 1.00 25.79 207 SER A N 1
ATOM 557 C CA . SER A 1 75 ? 20.086 65.029 -16.214 1.00 26.42 207 SER A CA 1
ATOM 558 C C . SER A 1 75 ? 19.061 65.111 -17.337 1.00 28.11 207 SER A C 1
ATOM 559 O O . SER A 1 75 ? 17.852 65.178 -17.088 1.00 33.32 207 SER A O 1
ATOM 562 N N . LEU A 1 76 ? 19.557 65.101 -18.570 1.00 28.24 208 LEU A N 1
ATOM 563 C CA . LEU A 1 76 ? 18.740 65.370 -19.748 1.00 28.93 208 LEU A CA 1
ATOM 564 C C . LEU A 1 76 ? 18.502 64.134 -20.606 1.00 30.35 208 LEU A C 1
ATOM 565 O O . LEU A 1 76 ? 19.448 63.539 -21.122 1.00 30.34 208 LEU A O 1
ATOM 570 N N . LEU A 1 77 ? 17.233 63.765 -20.759 1.00 29.84 209 LEU A N 1
ATOM 571 C CA . LEU A 1 77 ? 16.856 62.639 -21.598 1.00 32.04 209 LEU A CA 1
ATOM 572 C C . LEU A 1 77 ? 15.935 63.079 -22.730 1.00 34.64 209 LEU A C 1
ATOM 573 O O . LEU A 1 77 ? 14.909 63.732 -22.497 1.00 33.99 209 LEU A O 1
ATOM 578 N N . LYS A 1 78 ? 16.324 62.730 -23.956 1.00 37.66 210 LYS A N 1
ATOM 579 C CA . LYS A 1 78 ? 15.452 62.885 -25.114 1.00 39.28 210 LYS A CA 1
ATOM 580 C C . LYS A 1 78 ? 14.733 61.565 -25.304 1.00 37.83 210 LYS A C 1
ATOM 581 O O . LYS A 1 78 ? 15.375 60.529 -25.512 1.00 42.67 210 LYS A O 1
ATOM 587 N N . VAL A 1 79 ? 13.408 61.592 -25.213 1.00 34.89 211 VAL A N 1
ATOM 588 C CA . VAL A 1 79 ? 12.618 60.395 -25.476 1.00 37.77 211 VAL A CA 1
ATOM 589 C C . VAL A 1 79 ? 11.824 60.534 -26.777 1.00 36.82 211 VAL A C 1
ATOM 590 O O . VAL A 1 79 ? 11.162 61.547 -26.997 1.00 38.03 211 VAL A O 1
ATOM 594 N N . PRO A 1 80 ? 11.934 59.530 -27.665 1.00 38.63 212 PRO A N 1
ATOM 595 C CA . PRO A 1 80 ? 11.096 59.412 -28.852 1.00 39.56 212 PRO A CA 1
ATOM 596 C C . PRO A 1 80 ? 9.636 59.800 -28.580 1.00 40.35 212 PRO A C 1
ATOM 597 O O . PRO A 1 80 ? 9.034 59.308 -27.624 1.00 42.07 212 PRO A O 1
ATOM 601 N N . LEU A 1 81 ? 9.089 60.686 -29.410 1.00 41.12 213 LEU A N 1
ATOM 602 C CA . LEU A 1 81 ? 7.709 61.163 -29.261 1.00 43.75 213 LEU A CA 1
ATOM 603 C C . LEU A 1 81 ? 6.749 59.981 -29.337 1.00 47.57 213 LEU A C 1
ATOM 604 O O . LEU A 1 81 ? 5.744 59.932 -28.626 1.00 48.15 213 LEU A O 1
ATOM 609 N N . GLN A 1 82 ? 7.079 59.040 -30.218 1.00 50.45 214 GLN A N 1
ATOM 610 C CA . GLN A 1 82 ? 6.439 57.734 -30.297 1.00 54.95 214 GLN A CA 1
ATOM 611 C C . GLN A 1 82 ? 6.300 57.115 -28.909 1.00 58.68 214 GLN A C 1
ATOM 612 O O . GLN A 1 82 ? 5.201 56.750 -28.478 1.00 61.58 214 GLN A O 1
ATOM 618 N N . GLU A 1 83 ? 7.433 57.036 -28.214 1.00 56.13 215 GLU A N 1
ATOM 619 C CA . GLU A 1 83 ? 7.546 56.372 -26.921 1.00 53.22 215 GLU A CA 1
ATOM 620 C C . GLU A 1 83 ? 6.914 57.152 -25.766 1.00 53.53 215 GLU A C 1
ATOM 621 O O . GLU A 1 83 ? 6.922 56.690 -24.625 1.00 58.36 215 GLU A O 1
ATOM 627 N N . TRP A 1 84 ? 6.359 58.324 -26.063 1.00 49.84 216 TRP A N 1
ATOM 628 C CA . TRP A 1 84 ? 5.821 59.197 -25.024 1.00 48.05 216 TRP A CA 1
ATOM 629 C C . TRP A 1 84 ? 4.343 58.952 -24.699 1.00 56.94 216 TRP A C 1
ATOM 630 O O . TRP A 1 84 ? 3.959 59.039 -23.537 1.00 62.62 216 TRP A O 1
ATOM 641 N N . SER A 1 85 ? 3.523 58.633 -25.700 1.00 67.40 217 SER A N 1
ATOM 642 C CA . SER A 1 85 ? 2.102 58.342 -25.438 1.00 87.68 217 SER A CA 1
ATOM 643 C C . SER A 1 85 ? 1.715 56.862 -25.472 1.00 98.17 217 SER A C 1
ATOM 644 O O . SER A 1 85 ? 0.527 56.525 -25.526 1.00 107.39 217 SER A O 1
ATOM 647 N N . ARG A 1 86 ? 2.717 55.985 -25.422 1.00 101.09 218 ARG A N 1
ATOM 648 C CA . ARG A 1 86 ? 2.482 54.565 -25.167 1.00 98.53 218 ARG A CA 1
ATOM 649 C C . ARG A 1 86 ? 2.060 54.383 -23.708 1.00 94.69 218 ARG A C 1
ATOM 650 O O . ARG A 1 86 ? 2.066 53.266 -23.181 1.00 88.94 218 ARG A O 1
ATOM 658 N N . GLY A 1 87 ? 1.694 55.493 -23.065 1.00 91.93 219 GLY A N 1
ATOM 659 C CA . GLY A 1 87 ? 1.427 55.516 -21.633 1.00 88.42 219 GLY A CA 1
ATOM 660 C C . GLY A 1 87 ? 2.648 55.033 -20.878 1.00 80.48 219 GLY A C 1
ATOM 661 O O . GLY A 1 87 ? 2.524 54.365 -19.851 1.00 81.53 219 GLY A O 1
ATOM 662 N N . SER A 1 88 ? 3.826 55.351 -21.416 1.00 74.23 220 SER A N 1
ATOM 663 C CA . SER A 1 88 ? 5.099 54.994 -20.800 1.00 67.44 220 SER A CA 1
ATOM 664 C C . SER A 1 88 ? 5.333 55.834 -19.553 1.00 64.70 220 SER A C 1
ATOM 665 O O . SER A 1 88 ? 4.999 57.021 -19.523 1.00 69.33 220 SER A O 1
ATOM 668 N N . VAL A 1 89 ? 5.888 55.206 -18.522 1.00 60.88 221 VAL A N 1
ATOM 669 C CA . VAL A 1 89 ? 6.322 55.928 -17.333 1.00 52.95 221 VAL A CA 1
ATOM 670 C C . VAL A 1 89 ? 7.832 56.040 -17.351 1.00 46.09 221 VAL A C 1
ATOM 671 O O . VAL A 1 89 ? 8.541 55.039 -17.432 1.00 48.63 221 VAL A O 1
ATOM 675 N N . TYR A 1 90 ? 8.318 57.270 -17.287 1.00 42.35 222 TYR A N 1
ATOM 676 C CA . TYR A 1 90 ? 9.739 57.494 -17.156 1.00 39.63 222 TYR A CA 1
ATOM 677 C C . TYR A 1 90 ? 10.046 57.964 -15.748 1.00 34.30 222 TYR A C 1
ATOM 678 O O . TYR A 1 90 ? 9.332 58.798 -15.185 1.00 32.43 222 TYR A O 1
ATOM 687 N N . SER A 1 91 ? 11.101 57.397 -15.180 1.00 31.38 223 SER A N 1
ATOM 688 C CA . SER A 1 91 ? 11.562 57.780 -13.860 1.00 30.64 223 SER A CA 1
ATOM 689 C C . SER A 1 91 ? 13.068 57.995 -13.894 1.00 28.76 223 SER A C 1
ATOM 690 O O . SER A 1 91 ? 13.783 57.287 -14.601 1.00 28.43 223 SER A O 1
ATOM 693 N N . CYS A 1 92 ? 13.536 59.007 -13.168 1.00 28.15 224 CYS A N 1
ATOM 694 C CA . CYS A 1 92 ? 14.945 59.102 -12.818 1.00 28.44 224 CYS A CA 1
ATOM 695 C C . CYS A 1 92 ? 15.083 58.806 -11.328 1.00 30.07 224 CYS A C 1
ATOM 696 O O . CYS A 1 92 ? 14.175 59.078 -10.526 1.00 26.75 224 CYS A O 1
ATOM 699 N N . GLN A 1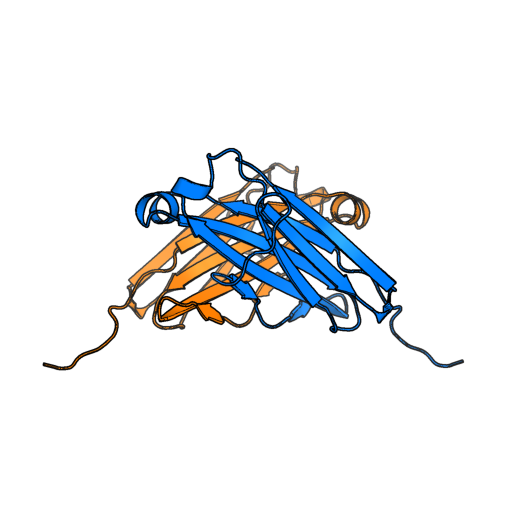 93 ? 16.229 58.238 -10.979 1.00 32.91 225 GLN A N 1
ATOM 700 C CA . GLN A 1 93 ? 16.512 57.805 -9.631 1.00 34.49 225 GLN A CA 1
ATOM 701 C C . GLN A 1 93 ? 17.832 58.445 -9.208 1.00 35.25 225 GLN A C 1
ATOM 702 O O . GLN A 1 93 ? 18.822 58.390 -9.945 1.00 34.51 225 GLN A O 1
ATOM 708 N N . VAL A 1 94 ? 17.826 59.074 -8.034 1.00 33.01 226 VAL A N 1
ATOM 709 C CA . VAL A 1 94 ? 18.995 59.794 -7.526 1.00 30.62 226 VAL A CA 1
ATOM 710 C C . VAL A 1 94 ? 19.510 59.209 -6.205 1.00 30.74 226 VAL A C 1
ATOM 711 O O . VAL A 1 94 ? 18.766 59.092 -5.223 1.00 30.94 226 VAL A O 1
ATOM 715 N N . SER A 1 95 ? 20.793 58.855 -6.195 1.00 30.50 227 SER A N 1
ATOM 716 C CA . SER A 1 95 ? 21.438 58.276 -5.023 1.00 33.22 227 SER A CA 1
ATOM 717 C C . SER A 1 95 ? 22.467 59.210 -4.424 1.00 30.53 227 SER A C 1
ATOM 718 O O . SER A 1 95 ? 23.283 59.792 -5.139 1.00 27.17 227 SER A O 1
ATOM 721 N N . HIS A 1 96 ? 22.423 59.333 -3.101 1.00 29.50 228 HIS A N 1
ATOM 722 C CA . HIS A 1 96 ? 23.326 60.196 -2.359 1.00 29.24 228 HIS A CA 1
ATOM 723 C C . HIS A 1 96 ? 23.772 59.441 -1.114 1.00 31.40 228 HIS A C 1
ATOM 724 O O . HIS A 1 96 ? 23.076 59.422 -0.099 1.00 29.78 228 HIS A O 1
ATOM 731 N N . SER A 1 97 ? 24.932 58.797 -1.214 1.00 38.75 229 SER A N 1
ATOM 732 C CA . SER A 1 97 ? 25.452 57.954 -0.138 1.00 44.25 229 SER A CA 1
ATOM 733 C C . SER A 1 97 ? 25.606 58.695 1.186 1.00 42.91 229 SER A C 1
ATOM 734 O O . SER A 1 97 ? 25.229 58.171 2.235 1.00 50.01 229 SER A O 1
ATOM 737 N N . ALA A 1 98 ? 26.148 59.911 1.130 1.00 37.63 230 ALA A N 1
ATOM 738 C CA . ALA A 1 98 ? 26.473 60.674 2.336 1.00 35.96 230 ALA A CA 1
ATOM 739 C C . ALA A 1 98 ? 25.254 60.921 3.225 1.00 34.58 230 ALA A C 1
ATOM 740 O O . ALA A 1 98 ? 25.383 61.116 4.434 1.00 37.14 230 ALA A O 1
ATOM 742 N N . THR A 1 99 ? 24.076 60.899 2.611 1.00 31.43 231 THR A N 1
ATOM 743 C CA . THR A 1 99 ? 22.816 61.094 3.318 1.00 29.06 231 THR A CA 1
ATOM 744 C C . THR A 1 99 ? 22.006 59.792 3.364 1.00 30.03 231 THR A C 1
ATOM 745 O O . THR A 1 99 ? 20.894 59.767 3.897 1.00 27.60 231 THR A O 1
ATOM 749 N N . SER A 1 100 ? 22.586 58.718 2.820 1.00 34.09 232 SER A N 1
ATOM 750 C CA . SER A 1 100 ? 21.916 57.415 2.690 1.00 41.50 232 SER A CA 1
ATOM 751 C C . SER A 1 100 ? 20.552 57.567 2.018 1.00 42.20 232 SER A C 1
ATOM 752 O O . SER A 1 100 ? 19.540 57.028 2.486 1.00 44.15 232 SER A O 1
ATOM 755 N N . SER A 1 101 ? 20.540 58.308 0.914 1.00 41.90 233 SER A N 1
ATOM 756 C CA . SER A 1 101 ? 19.298 58.697 0.268 1.00 43.50 233 SER A CA 1
ATOM 757 C C . SER A 1 101 ? 19.143 58.056 -1.102 1.00 41.20 233 SER A C 1
ATOM 758 O O . SER A 1 101 ? 20.066 58.072 -1.918 1.00 40.78 233 SER A O 1
ATOM 761 N N . ASN A 1 102 ? 17.965 57.486 -1.334 1.00 41.11 234 ASN A N 1
ATOM 762 C CA . ASN A 1 102 ? 17.589 56.996 -2.647 1.00 48.15 234 ASN A CA 1
ATOM 763 C C . ASN A 1 102 ? 16.274 57.624 -3.049 1.00 47.03 234 ASN A C 1
ATOM 764 O O . ASN A 1 102 ? 15.242 57.392 -2.416 1.00 50.52 234 ASN A O 1
ATOM 769 N N . GLN A 1 103 ? 16.317 58.428 -4.102 1.00 41.41 235 GLN A N 1
ATOM 770 C CA . GLN A 1 103 ? 15.136 59.145 -4.537 1.00 37.67 235 GLN A CA 1
ATOM 771 C C . GLN A 1 103 ? 14.730 58.826 -5.959 1.00 36.10 235 GLN A C 1
ATOM 772 O O . GLN A 1 103 ? 15.561 58.463 -6.788 1.00 35.00 235 GLN A O 1
ATOM 778 N N . ARG A 1 104 ? 13.433 58.958 -6.217 1.00 35.16 236 ARG A N 1
ATOM 779 C CA . ARG A 1 104 ? 12.861 58.721 -7.534 1.00 36.54 236 ARG A CA 1
ATOM 780 C C . ARG A 1 104 ? 11.606 59.559 -7.769 1.00 36.63 236 ARG A C 1
ATOM 781 O O . ARG A 1 104 ? 10.786 59.748 -6.866 1.00 40.16 236 ARG A O 1
ATOM 789 N N . LYS A 1 105 ? 11.478 60.066 -8.990 1.00 34.34 237 LYS A N 1
ATOM 790 C CA . LYS A 1 105 ? 10.254 60.715 -9.451 1.00 31.91 237 LYS A CA 1
ATOM 791 C C . LYS A 1 105 ? 9.833 60.088 -10.767 1.00 31.37 237 LYS A C 1
ATOM 792 O O . LYS A 1 105 ? 10.673 59.757 -11.604 1.00 31.24 237 LYS A O 1
ATOM 798 N N . GLU A 1 106 ? 8.531 59.916 -10.944 1.00 32.31 238 GLU A N 1
ATOM 799 C CA . GLU A 1 106 ? 7.997 59.334 -12.166 1.00 33.98 238 GLU A CA 1
ATOM 800 C C . GLU A 1 106 ? 7.183 60.369 -12.933 1.00 34.80 238 GLU A C 1
ATOM 801 O O . GLU A 1 106 ? 6.636 61.305 -12.341 1.00 36.03 238 GLU A O 1
ATOM 807 N N . ILE A 1 107 ? 7.119 60.196 -14.251 1.00 35.70 239 ILE A N 1
ATOM 808 C CA . ILE A 1 107 ? 6.339 61.065 -15.129 1.00 35.41 239 ILE A CA 1
ATOM 809 C C . ILE A 1 107 ? 5.798 60.234 -16.290 1.00 39.39 239 ILE A C 1
ATOM 810 O O . ILE A 1 107 ? 6.443 59.271 -16.727 1.00 38.50 239 ILE A O 1
ATOM 815 N N . ARG A 1 108 ? 4.612 60.607 -16.773 1.00 43.85 240 ARG A N 1
ATOM 816 C CA . ARG A 1 108 ? 3.917 59.896 -17.858 1.00 50.17 240 ARG A CA 1
ATOM 817 C C . ARG A 1 108 ? 3.219 60.931 -18.751 1.00 50.42 240 ARG A C 1
ATOM 818 O O . ARG A 1 108 ? 3.143 62.096 -18.381 1.00 53.59 240 ARG A O 1
ATOM 826 N N . SER A 1 109 ? 2.717 60.520 -19.916 1.00 52.63 241 SER A N 1
ATOM 827 C CA . SER A 1 109 ? 2.100 61.468 -20.862 1.00 53.25 241 SER A CA 1
ATOM 828 C C . SER A 1 109 ? 0.740 62.021 -20.427 1.00 49.31 241 SER A C 1
ATOM 829 O O . SER A 1 109 ? -0.138 61.280 -19.985 1.00 47.52 241 SER A O 1
ATOM 832 N N . SER B 1 2 ? 35.053 73.969 -51.367 1.00 63.05 134 SER B N 1
ATOM 833 C CA . SER B 1 2 ? 34.324 73.139 -50.365 1.00 61.79 134 SER B CA 1
ATOM 834 C C . SER B 1 2 ? 35.086 72.997 -49.051 1.00 66.06 134 SER B C 1
ATOM 835 O O . SER B 1 2 ? 36.195 72.454 -49.016 1.00 60.12 134 SER B O 1
ATOM 838 N N . HIS B 1 3 ? 34.483 73.494 -47.976 1.00 70.45 135 HIS B N 1
ATOM 839 C CA . HIS B 1 3 ? 35.000 73.267 -46.635 1.00 76.75 135 HIS B CA 1
ATOM 840 C C . HIS B 1 3 ? 33.862 72.758 -45.768 1.00 76.73 135 HIS B C 1
ATOM 841 O O . HIS B 1 3 ? 32.873 73.459 -45.546 1.00 86.08 135 HIS B O 1
ATOM 848 N N . MET B 1 4 ? 34.013 71.525 -45.294 1.00 71.47 136 MET B N 1
ATOM 849 C CA . MET B 1 4 ? 32.966 70.811 -44.568 1.00 67.82 136 MET B CA 1
ATOM 850 C C . MET B 1 4 ? 32.698 71.441 -43.197 1.00 67.60 136 MET B C 1
ATOM 851 O O . MET B 1 4 ? 33.340 72.425 -42.820 1.00 78.28 136 MET B O 1
ATOM 856 N N . GLY B 1 5 ? 31.738 70.888 -42.461 1.00 56.78 137 GLY B N 1
ATOM 857 C CA . GLY B 1 5 ? 31.447 71.366 -41.118 1.00 51.74 137 GLY B CA 1
ATOM 858 C C . GLY B 1 5 ? 29.994 71.235 -40.719 1.00 44.17 137 GLY B C 1
ATOM 859 O O . GLY B 1 5 ? 29.103 71.125 -41.569 1.00 46.74 137 GLY B O 1
ATOM 860 N N . ILE B 1 6 ? 29.764 71.252 -39.411 1.00 37.77 138 ILE B N 1
ATOM 861 C CA . ILE B 1 6 ? 28.428 71.127 -38.849 1.00 35.78 138 ILE B CA 1
ATOM 862 C C . ILE B 1 6 ? 27.679 72.433 -39.103 1.00 32.70 138 ILE B C 1
ATOM 863 O O . ILE B 1 6 ? 28.217 73.516 -38.829 1.00 30.76 138 ILE B O 1
ATOM 868 N N . PRO B 1 7 ? 26.455 72.341 -39.668 1.00 30.13 139 PRO B N 1
ATOM 869 C CA . PRO B 1 7 ? 25.621 73.531 -39.810 1.00 30.27 139 PRO B CA 1
ATOM 870 C C . PRO B 1 7 ? 25.364 74.136 -38.436 1.00 31.13 139 PRO B C 1
ATOM 871 O O . PRO B 1 7 ? 24.998 73.405 -37.509 1.00 31.83 139 PRO B O 1
ATOM 875 N N . PRO B 1 8 ? 25.592 75.454 -38.287 1.00 30.70 140 PRO B N 1
ATOM 876 C CA . PRO B 1 8 ? 25.150 76.129 -37.074 1.00 29.50 140 PRO B CA 1
ATOM 877 C C . PRO B 1 8 ? 23.646 75.929 -36.888 1.00 30.00 140 PRO B C 1
ATOM 878 O O . PRO B 1 8 ? 22.889 75.999 -37.863 1.00 32.72 140 PRO B O 1
ATOM 882 N N . SER B 1 9 ? 23.221 75.659 -35.659 1.00 28.24 141 SER B N 1
ATOM 883 C CA . SER B 1 9 ? 21.801 75.492 -35.383 1.00 27.05 141 SER B CA 1
ATOM 884 C C . SER B 1 9 ? 21.379 76.266 -34.133 1.00 28.20 141 SER B C 1
ATOM 885 O O . SER B 1 9 ? 22.104 76.279 -33.133 1.00 28.31 141 SER B O 1
ATOM 888 N N . PRO B 1 10 ? 20.202 76.916 -34.190 1.00 27.50 142 PRO B N 1
ATOM 889 C CA . PRO B 1 10 ? 19.744 77.740 -33.079 1.00 27.38 142 PRO B CA 1
ATOM 890 C C . PRO B 1 10 ? 19.261 76.894 -31.898 1.00 25.64 142 PRO B C 1
ATOM 891 O O . PRO B 1 10 ? 18.693 75.822 -32.106 1.00 24.48 142 PRO B O 1
ATOM 895 N N . PRO B 1 11 ? 19.479 77.378 -30.662 1.00 25.03 143 PRO B N 1
ATOM 896 C CA . PRO B 1 11 ? 19.100 76.603 -29.479 1.00 23.44 143 PRO B CA 1
ATOM 897 C C . PRO B 1 11 ? 17.595 76.399 -29.399 1.00 22.97 143 PRO B C 1
ATOM 898 O O . PRO B 1 11 ? 16.824 77.280 -29.784 1.00 24.14 143 PRO B O 1
ATOM 902 N N . ILE B 1 12 ? 17.179 75.230 -28.930 1.00 22.76 144 ILE B N 1
ATOM 903 C CA . ILE B 1 12 ? 15.786 75.038 -28.563 1.00 20.27 144 ILE B CA 1
ATOM 904 C C . ILE B 1 12 ? 15.693 75.462 -27.107 1.00 19.66 144 ILE B C 1
ATOM 905 O O . ILE B 1 12 ? 16.488 75.028 -26.271 1.00 20.28 144 ILE B O 1
ATOM 910 N N . VAL B 1 13 ? 14.739 76.344 -26.827 1.00 19.61 145 VAL B N 1
ATOM 911 C CA . VAL B 1 13 ? 14.631 77.007 -25.534 1.00 17.35 145 VAL B CA 1
ATOM 912 C C . VAL B 1 13 ? 13.320 76.632 -24.877 1.00 19.23 145 VAL B C 1
ATOM 913 O O . VAL B 1 13 ? 12.253 76.732 -25.484 1.00 21.22 145 VAL B O 1
ATOM 917 N N . SER B 1 14 ? 13.399 76.190 -23.634 1.00 20.73 146 SER B N 1
ATOM 918 C CA . SER B 1 14 ? 12.196 75.806 -22.942 1.00 23.31 146 SER B CA 1
ATOM 919 C C . SER B 1 14 ? 12.321 76.119 -21.456 1.00 24.57 146 SER B C 1
ATOM 920 O O . SER B 1 14 ? 13.299 75.739 -20.799 1.00 25.09 146 SER B O 1
ATOM 923 N N . LEU B 1 15 ? 11.353 76.890 -20.966 1.00 24.54 147 LEU B N 1
ATOM 924 C CA . LEU B 1 15 ? 11.310 77.313 -19.575 1.00 24.39 147 LEU B CA 1
ATOM 925 C C . LEU B 1 15 ? 10.328 76.449 -18.795 1.00 22.51 147 LEU B C 1
ATOM 926 O O . LEU B 1 15 ? 9.167 76.288 -19.190 1.00 24.60 147 LEU B O 1
ATOM 931 N N . LEU B 1 16 ? 10.808 75.878 -17.696 1.00 19.97 148 LEU B N 1
ATOM 932 C CA . LEU B 1 16 ? 10.015 74.938 -16.912 1.00 18.96 148 LEU B CA 1
ATOM 933 C C . LEU B 1 16 ? 10.024 75.319 -15.438 1.00 19.09 148 LEU B C 1
ATOM 934 O O . LEU B 1 16 ? 11.007 75.869 -14.934 1.00 17.08 148 LEU B O 1
ATOM 939 N N . HIS B 1 17 ? 8.928 75.018 -14.751 1.00 21.55 149 HIS B N 1
ATOM 940 C CA . HIS B 1 17 ? 8.828 75.307 -13.325 1.00 24.73 149 HIS B CA 1
ATOM 941 C C . HIS B 1 17 ? 8.610 74.026 -12.539 1.00 26.46 149 HIS B C 1
ATOM 942 O O . HIS B 1 17 ? 7.993 73.083 -13.031 1.00 28.98 149 HIS B O 1
ATOM 949 N N . SER B 1 18 ? 9.141 73.989 -11.324 1.00 29.00 150 SER B N 1
ATOM 950 C CA . SER B 1 18 ? 8.730 72.983 -10.355 1.00 32.65 150 SER B CA 1
ATOM 951 C C . SER B 1 18 ? 8.496 73.634 -9.002 1.00 33.76 150 SER B C 1
ATOM 952 O O . SER B 1 18 ? 9.286 74.472 -8.553 1.00 32.85 150 SER B O 1
ATOM 955 N N . ALA B 1 19 ? 7.384 73.270 -8.379 1.00 35.49 151 ALA B N 1
ATOM 956 C CA . ALA B 1 19 ? 7.121 73.642 -7.001 1.00 39.17 151 ALA B CA 1
ATOM 957 C C . ALA B 1 19 ? 6.668 72.398 -6.247 1.00 41.76 151 ALA B C 1
ATOM 958 O O . ALA B 1 19 ? 5.469 72.131 -6.117 1.00 44.12 151 ALA B O 1
ATOM 960 N N . THR B 1 20 ? 7.645 71.620 -5.790 1.00 40.13 152 THR B N 1
ATOM 961 C CA . THR B 1 20 ? 7.378 70.459 -4.950 1.00 43.34 152 THR B CA 1
ATOM 962 C C . THR B 1 20 ? 7.424 70.886 -3.485 1.00 49.25 152 THR B C 1
ATOM 963 O O . THR B 1 20 ? 7.345 72.077 -3.185 1.00 46.69 152 THR B O 1
ATOM 967 N N . GLU B 1 21 ? 7.571 69.918 -2.583 1.00 55.78 153 GLU B N 1
ATOM 968 C CA . GLU B 1 21 ? 7.382 70.159 -1.150 1.00 59.77 153 GLU B CA 1
ATOM 969 C C . GLU B 1 21 ? 8.585 70.798 -0.457 1.00 57.21 153 GLU B C 1
ATOM 970 O O . GLU B 1 21 ? 8.425 71.805 0.231 1.00 52.20 153 GLU B O 1
ATOM 976 N N . GLU B 1 22 ? 9.777 70.227 -0.635 1.00 58.47 154 GLU B N 1
ATOM 977 C CA . GLU B 1 22 ? 11.003 70.859 -0.137 1.00 59.84 154 GLU B CA 1
ATOM 978 C C . GLU B 1 22 ? 11.112 72.277 -0.674 1.00 58.60 154 GLU B C 1
ATOM 979 O O . GLU B 1 22 ? 11.438 73.209 0.065 1.00 55.84 154 GLU B O 1
ATOM 985 N N . GLN B 1 23 ? 10.814 72.420 -1.965 1.00 54.60 155 GLN B N 1
ATOM 986 C CA . GLN B 1 23 ? 10.811 73.710 -2.645 1.00 49.80 155 GLN B CA 1
ATOM 987 C C . GLN B 1 23 ? 9.818 74.669 -1.996 1.00 46.41 155 GLN B C 1
ATOM 988 O O . GLN B 1 23 ? 10.211 75.746 -1.536 1.00 44.77 155 GLN B O 1
ATOM 994 N N . ARG B 1 24 ? 8.548 74.266 -1.929 1.00 44.69 156 ARG B N 1
ATOM 995 C CA . ARG B 1 24 ? 7.524 75.059 -1.245 1.00 49.51 156 ARG B CA 1
ATOM 996 C C . ARG B 1 24 ? 7.885 75.331 0.226 1.00 51.65 156 ARG B C 1
ATOM 997 O O . ARG B 1 24 ? 7.611 76.417 0.738 1.00 52.49 156 ARG B O 1
ATOM 1005 N N . ALA B 1 25 ? 8.521 74.360 0.886 1.00 53.43 157 ALA B N 1
ATOM 1006 C CA . ALA B 1 25 ? 8.943 74.515 2.283 1.00 54.53 157 ALA B CA 1
ATOM 1007 C C . ALA B 1 25 ? 10.115 75.483 2.453 1.00 57.67 157 ALA B C 1
ATOM 1008 O O . ALA B 1 25 ? 10.030 76.413 3.256 1.00 58.58 157 ALA B O 1
ATOM 1010 N N . ASN B 1 26 ? 11.197 75.276 1.700 1.00 59.14 158 ASN B N 1
ATOM 1011 C CA . ASN B 1 26 ? 12.376 76.158 1.768 1.00 57.72 158 ASN B CA 1
ATOM 1012 C C . ASN B 1 26 ? 12.091 77.563 1.222 1.00 53.03 158 ASN B C 1
ATOM 1013 O O . ASN B 1 26 ? 13.007 78.371 1.033 1.00 49.87 158 ASN B O 1
ATOM 1018 N N . ARG B 1 27 ? 10.805 77.827 0.987 1.00 50.91 159 ARG B N 1
ATOM 1019 C CA . ARG B 1 27 ? 10.280 79.117 0.524 1.00 55.18 159 ARG B CA 1
ATOM 1020 C C . ARG B 1 27 ? 10.940 79.628 -0.760 1.00 52.86 159 ARG B C 1
ATOM 1021 O O . ARG B 1 27 ? 11.357 80.784 -0.844 1.00 52.62 159 ARG B O 1
ATOM 1029 N N . PHE B 1 28 ? 11.035 78.746 -1.751 1.00 52.54 160 PHE B N 1
ATOM 1030 C CA . PHE B 1 28 ? 11.483 79.130 -3.084 1.00 50.83 160 PHE B CA 1
ATOM 1031 C C . PHE B 1 28 ? 10.764 78.322 -4.168 1.00 45.85 160 PHE B C 1
ATOM 1032 O O . PHE B 1 28 ? 9.963 77.425 -3.875 1.00 44.13 160 PHE B O 1
ATOM 1040 N N . VAL B 1 29 ? 11.038 78.661 -5.420 1.00 39.44 161 VAL B N 1
ATOM 1041 C CA . VAL B 1 29 ? 10.424 77.989 -6.548 1.00 33.02 161 VAL B CA 1
ATOM 1042 C C . VAL B 1 29 ? 11.512 77.898 -7.604 1.00 29.99 161 VAL B C 1
ATOM 1043 O O . VAL B 1 29 ? 12.254 78.857 -7.822 1.00 31.86 161 VAL B O 1
ATOM 1047 N N . GLN B 1 30 ? 11.647 76.726 -8.210 1.00 27.45 162 GLN B N 1
ATOM 1048 C CA . GLN B 1 30 ? 12.739 76.478 -9.145 1.00 28.80 162 GLN B CA 1
ATOM 1049 C C . GLN B 1 30 ? 12.264 76.594 -10.587 1.00 26.05 162 GLN B C 1
ATOM 1050 O O . GLN B 1 30 ? 11.291 75.942 -10.995 1.00 23.83 162 GLN B O 1
ATOM 1056 N N . LEU B 1 31 ? 12.952 77.450 -11.338 1.00 23.87 163 LEU B N 1
ATOM 1057 C CA . LEU B 1 31 ? 12.724 77.595 -12.768 1.00 22.39 163 LEU B CA 1
ATOM 1058 C C . LEU B 1 31 ? 13.940 77.100 -13.521 1.00 23.24 163 LEU B C 1
ATOM 1059 O O . LEU B 1 31 ? 15.071 77.374 -13.131 1.00 23.13 163 LEU B O 1
ATOM 1064 N N . VAL B 1 32 ? 13.696 76.361 -14.598 1.00 25.52 164 VAL B N 1
ATOM 1065 C CA . VAL B 1 32 ? 14.765 75.848 -15.437 1.00 25.50 164 VAL B CA 1
ATOM 1066 C C . VAL B 1 32 ? 14.627 76.427 -16.838 1.00 24.14 164 VAL B C 1
ATOM 1067 O O . VAL B 1 32 ? 13.614 76.227 -17.509 1.00 25.23 164 VAL B O 1
ATOM 1071 N N . CYS B 1 33 ? 15.644 77.160 -17.271 1.00 23.18 165 CYS B N 1
ATOM 1072 C CA . CYS B 1 33 ? 15.733 77.551 -18.668 1.00 22.41 165 CYS B CA 1
ATOM 1073 C C . CYS B 1 33 ? 16.587 76.527 -19.412 1.00 19.58 165 CYS B C 1
ATOM 1074 O O . CYS B 1 33 ? 17.814 76.584 -19.375 1.00 19.98 165 CYS B O 1
ATOM 1077 N N . LEU B 1 34 ? 15.920 75.575 -20.063 1.00 18.01 166 LEU B N 1
ATOM 1078 C CA . LEU B 1 34 ? 16.598 74.563 -20.858 1.00 15.27 166 LEU B CA 1
ATOM 1079 C C . LEU B 1 34 ? 16.925 75.057 -22.249 1.00 14.73 166 LEU B C 1
ATOM 1080 O O . LEU B 1 34 ? 16.038 75.481 -22.994 1.00 15.13 166 LEU B O 1
ATOM 1085 N N . ILE B 1 35 ? 18.208 74.968 -22.588 1.00 14.99 167 ILE B N 1
ATOM 1086 C CA . ILE B 1 35 ? 18.747 75.415 -23.865 1.00 15.01 167 ILE B CA 1
ATOM 1087 C C . ILE B 1 35 ? 19.504 74.254 -24.509 1.00 14.88 167 ILE B C 1
ATOM 1088 O O . ILE B 1 35 ? 20.612 73.917 -24.080 1.00 15.04 167 ILE B O 1
ATOM 1093 N N . SER B 1 36 ? 18.917 73.659 -25.544 1.00 15.62 168 SER B N 1
ATOM 1094 C CA . SER B 1 36 ? 19.464 72.442 -26.146 1.00 16.79 168 SER B CA 1
ATOM 1095 C C . SER B 1 36 ? 19.473 72.498 -27.666 1.00 18.42 168 SER B C 1
ATOM 1096 O O . SER B 1 36 ? 18.615 73.129 -28.275 1.00 23.05 168 SER B O 1
ATOM 1099 N N . GLY B 1 37 ? 20.438 71.826 -28.280 1.00 20.44 169 GLY B N 1
ATOM 1100 C CA . GLY B 1 37 ? 20.426 71.640 -29.728 1.00 22.78 169 GLY B CA 1
ATOM 1101 C C . GLY B 1 37 ? 21.095 72.745 -30.514 1.00 23.69 169 GLY B C 1
ATOM 1102 O O . GLY B 1 37 ? 20.813 72.932 -31.704 1.00 25.00 169 GLY B O 1
ATOM 1103 N N . TYR B 1 38 ? 21.993 73.469 -29.856 1.00 23.94 170 TYR B N 1
ATOM 1104 C CA . TYR B 1 38 ? 22.696 74.570 -30.497 1.00 24.82 170 TYR B CA 1
ATOM 1105 C C . TYR B 1 38 ? 24.145 74.216 -30.817 1.00 25.31 170 TYR B C 1
ATOM 1106 O O . TYR B 1 38 ? 24.803 73.481 -30.080 1.00 28.00 170 TYR B O 1
ATOM 1115 N N . TYR B 1 39 ? 24.613 74.742 -31.942 1.00 26.67 171 TYR B N 1
ATOM 1116 C CA . TYR B 1 39 ? 25.998 74.615 -32.378 1.00 28.82 171 TYR B CA 1
ATOM 1117 C C . TYR B 1 39 ? 26.360 75.901 -33.119 1.00 30.79 171 TYR B C 1
ATOM 1118 O O . TYR B 1 39 ? 25.581 76.352 -33.960 1.00 31.92 171 TYR B O 1
ATOM 1127 N N . PRO B 1 40 ? 27.522 76.517 -32.805 1.00 30.77 172 PRO B N 1
ATOM 1128 C CA . PRO B 1 40 ? 28.536 76.232 -31.778 1.00 32.82 172 PRO B CA 1
ATOM 1129 C C . PRO B 1 40 ? 28.015 76.459 -30.357 1.00 35.02 172 PRO B C 1
ATOM 1130 O O . PRO B 1 40 ? 26.837 76.751 -30.177 1.00 36.83 172 PRO B O 1
ATOM 1134 N N . GLU B 1 41 ? 28.888 76.322 -29.363 1.00 35.70 173 GLU B N 1
ATOM 1135 C CA . GLU B 1 41 ? 28.488 76.449 -27.956 1.00 38.52 173 GLU B CA 1
ATOM 1136 C C . GLU B 1 41 ? 28.106 77.875 -27.532 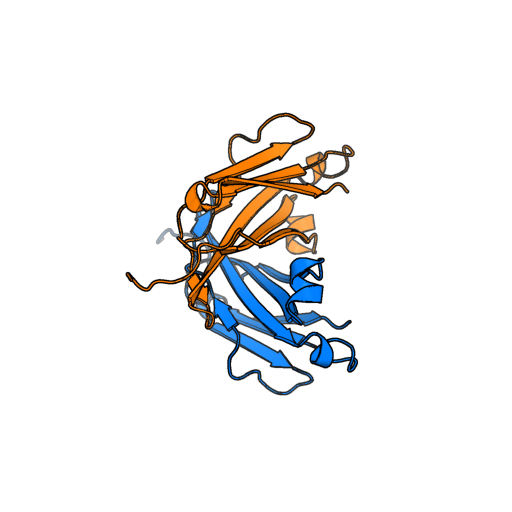1.00 37.57 173 GLU B C 1
ATOM 1137 O O . GLU B 1 41 ? 27.173 78.055 -26.755 1.00 38.51 173 GLU B O 1
ATOM 1143 N N . ASN B 1 42 ? 28.823 78.871 -28.051 1.00 37.72 174 ASN B N 1
ATOM 1144 C CA . ASN B 1 42 ? 28.594 80.291 -27.741 1.00 37.21 174 ASN B CA 1
ATOM 1145 C C . ASN B 1 42 ? 27.142 80.751 -27.609 1.00 33.56 174 ASN B C 1
ATOM 1146 O O . ASN B 1 42 ? 26.445 80.938 -28.606 1.00 33.14 174 ASN B O 1
ATOM 1151 N N . ILE B 1 43 ? 26.704 80.941 -26.366 1.00 32.96 175 ILE B N 1
ATOM 1152 C CA . ILE B 1 43 ? 25.390 81.511 -26.074 1.00 32.33 175 ILE B CA 1
ATOM 1153 C C . ILE B 1 43 ? 25.468 82.573 -24.978 1.00 33.35 175 ILE B C 1
ATOM 1154 O O . ILE B 1 43 ? 26.386 82.562 -24.152 1.00 34.11 175 ILE B O 1
ATOM 1159 N N . ALA B 1 44 ? 24.501 83.487 -24.984 1.00 35.28 176 ALA B N 1
ATOM 1160 C CA . ALA B 1 44 ? 24.298 84.424 -23.881 1.00 35.70 176 ALA B CA 1
ATOM 1161 C C . ALA B 1 44 ? 22.930 84.173 -23.251 1.00 36.48 176 ALA B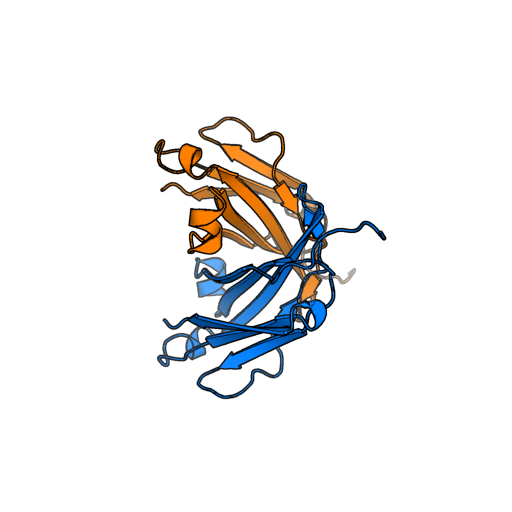 C 1
ATOM 1162 O O . ALA B 1 44 ? 21.914 84.145 -23.959 1.00 35.95 176 ALA B O 1
ATOM 1164 N N . VAL B 1 45 ? 22.913 83.976 -21.931 1.00 33.89 177 VAL B N 1
ATOM 1165 C CA . VAL B 1 45 ? 21.671 83.744 -21.183 1.00 32.27 177 VAL B CA 1
ATOM 1166 C C . VAL B 1 45 ? 21.400 84.905 -20.231 1.00 33.35 177 VAL B C 1
ATOM 1167 O O . VAL B 1 45 ? 22.301 85.369 -19.530 1.00 37.36 177 VAL B O 1
ATOM 1171 N N . SER B 1 46 ? 20.149 85.354 -20.202 1.00 33.84 178 SER B N 1
ATOM 1172 C CA . SER B 1 46 ? 19.727 86.430 -19.306 1.00 33.53 178 SER B CA 1
ATOM 1173 C C . SER B 1 46 ? 18.272 86.261 -18.872 1.00 32.97 178 SER B C 1
ATOM 1174 O O . SER B 1 46 ? 17.400 85.930 -19.681 1.00 34.81 178 SER B O 1
ATOM 1177 N N . TRP B 1 47 ? 18.035 86.496 -17.586 1.00 32.28 179 TRP B N 1
ATOM 1178 C CA . TRP B 1 47 ? 16.725 86.352 -16.975 1.00 31.62 179 TRP B CA 1
ATOM 1179 C C . TRP B 1 47 ? 16.075 87.701 -16.755 1.00 36.01 179 TRP B C 1
ATOM 1180 O O . TRP B 1 47 ? 16.760 88.686 -16.462 1.00 35.93 179 TRP B O 1
ATOM 1191 N N . GLN B 1 48 ? 14.749 87.728 -16.880 1.00 40.84 180 GLN B N 1
ATOM 1192 C CA . GLN B 1 48 ? 13.946 88.908 -16.562 1.00 47.24 180 GLN B CA 1
ATOM 1193 C C . GLN B 1 48 ? 12.752 88.556 -15.687 1.00 45.04 180 GLN B C 1
ATOM 1194 O O . GLN B 1 48 ? 12.249 87.431 -15.728 1.00 45.79 180 GLN B O 1
ATOM 1200 N N . LYS B 1 49 ? 12.323 89.530 -14.890 1.00 47.04 181 LYS B N 1
ATOM 1201 C CA . LYS B 1 49 ? 11.056 89.470 -14.171 1.00 50.78 181 LYS B CA 1
ATOM 1202 C C . LYS B 1 49 ? 10.207 90.683 -14.553 1.00 52.15 181 LYS B C 1
ATOM 1203 O O . LYS B 1 49 ? 10.680 91.823 -14.481 1.00 56.35 181 LYS B O 1
ATOM 1209 N N . ASN B 1 50 ? 8.962 90.434 -14.961 1.00 54.00 182 ASN B N 1
ATOM 1210 C CA . ASN B 1 50 ? 8.008 91.502 -15.305 1.00 59.80 182 ASN B CA 1
ATOM 1211 C C . ASN B 1 50 ? 8.586 92.618 -16.175 1.00 59.60 182 ASN B C 1
ATOM 1212 O O . ASN B 1 50 ? 8.469 93.794 -15.827 1.00 52.29 182 ASN B O 1
ATOM 1217 N N . THR B 1 51 ? 9.197 92.242 -17.300 1.00 58.91 183 THR B N 1
ATOM 1218 C CA . THR B 1 51 ? 9.917 93.172 -18.191 1.00 61.45 183 THR B CA 1
ATOM 1219 C C . THR B 1 51 ? 11.364 93.376 -17.730 1.00 66.83 183 THR B C 1
ATOM 1220 O O . THR B 1 51 ? 12.300 93.222 -18.516 1.00 66.57 183 THR B O 1
ATOM 1224 N N . LYS B 1 52 ? 11.531 93.715 -16.451 1.00 69.71 184 LYS B N 1
ATOM 1225 C CA . LYS B 1 52 ? 12.825 94.122 -15.891 1.00 68.36 184 LYS B CA 1
ATOM 1226 C C . LYS B 1 52 ? 13.755 92.941 -15.596 1.00 61.86 184 LYS B C 1
ATOM 1227 O O . LYS B 1 52 ? 13.304 91.868 -15.197 1.00 56.44 184 LYS B O 1
ATOM 1233 N N . THR B 1 53 ? 15.055 93.173 -15.775 1.00 55.21 185 THR B N 1
ATOM 1234 C CA . THR B 1 53 ? 16.102 92.156 -15.614 1.00 55.95 185 THR B CA 1
ATOM 1235 C C . THR B 1 53 ? 16.137 91.525 -14.213 1.00 54.26 185 THR B C 1
ATOM 1236 O O . THR B 1 53 ? 15.601 92.085 -13.253 1.00 54.42 185 THR B O 1
ATOM 1240 N N . ILE B 1 54 ? 16.761 90.352 -14.117 1.00 54.09 186 ILE B N 1
ATOM 1241 C CA . ILE B 1 54 ? 17.060 89.710 -12.836 1.00 52.86 186 ILE B CA 1
ATOM 1242 C C . ILE B 1 54 ? 18.577 89.744 -12.624 1.00 55.05 186 ILE B C 1
ATOM 1243 O O . ILE B 1 54 ? 19.345 89.347 -13.504 1.00 56.49 186 ILE B O 1
ATOM 1248 N N . THR B 1 55 ? 18.992 90.229 -11.455 1.00 57.12 187 THR B N 1
ATOM 1249 C CA . THR B 1 55 ? 20.403 90.498 -11.157 1.00 55.52 187 THR B CA 1
ATOM 1250 C C . THR B 1 55 ? 21.200 89.253 -10.764 1.00 54.00 187 THR B C 1
ATOM 1251 O O . THR B 1 55 ? 22.294 89.025 -11.282 1.00 54.89 187 THR B O 1
ATOM 1255 N N . SER B 1 56 ? 20.655 88.461 -9.840 1.00 53.62 188 SER B N 1
ATOM 1256 C CA . SER B 1 56 ? 21.316 87.243 -9.357 1.00 48.37 188 SER B CA 1
ATOM 1257 C C . SER B 1 56 ? 20.292 86.178 -8.968 1.00 43.70 188 SER B C 1
ATOM 1258 O O . SER B 1 56 ? 19.117 86.275 -9.322 1.00 40.37 188 SER B O 1
ATOM 1261 N N . GLY B 1 57 ? 20.747 85.170 -8.228 1.00 46.16 189 GLY B N 1
ATOM 1262 C CA . GLY B 1 57 ? 19.901 84.050 -7.826 1.00 44.28 189 GLY B CA 1
ATOM 1263 C C . GLY B 1 57 ? 19.872 82.954 -8.876 1.00 46.21 189 GLY B C 1
ATOM 1264 O O . GLY B 1 57 ? 19.103 81.994 -8.757 1.00 41.45 189 GLY B O 1
ATOM 1265 N N . PHE B 1 58 ? 20.709 83.091 -9.906 1.00 49.33 190 PHE B N 1
ATOM 1266 C CA . PHE B 1 58 ? 20.740 82.103 -10.980 1.00 48.65 190 PHE B CA 1
ATOM 1267 C C . PHE B 1 58 ? 22.115 81.537 -11.325 1.00 49.73 190 PHE B C 1
ATOM 1268 O O . PHE B 1 58 ? 23.114 82.261 -11.369 1.00 53.72 190 PHE B O 1
ATOM 1276 N N . ALA B 1 59 ? 22.139 80.228 -11.555 1.00 47.03 191 ALA B N 1
ATOM 1277 C CA . ALA B 1 59 ? 23.322 79.532 -12.039 1.00 43.51 191 ALA B CA 1
ATOM 1278 C C . ALA B 1 59 ? 23.011 78.892 -13.384 1.00 41.38 191 ALA B C 1
ATOM 1279 O O . ALA B 1 59 ? 21.886 78.450 -13.629 1.00 40.16 191 ALA B O 1
ATOM 1281 N N . THR B 1 60 ? 24.008 78.864 -14.259 1.00 37.05 192 THR B N 1
ATOM 1282 C CA . THR B 1 60 ? 23.892 78.184 -15.537 1.00 34.52 192 THR B CA 1
ATOM 1283 C C . THR B 1 60 ? 24.926 77.068 -15.540 1.00 33.96 192 THR B C 1
ATOM 1284 O O . THR B 1 60 ? 26.097 77.308 -15.226 1.00 36.05 192 THR B O 1
ATOM 1288 N N . THR B 1 61 ? 24.488 75.850 -15.864 1.00 29.62 193 THR B N 1
ATOM 1289 C CA . THR B 1 61 ? 25.384 74.696 -15.924 1.00 28.70 193 THR B CA 1
ATOM 1290 C C . THR B 1 61 ? 26.358 74.830 -17.096 1.00 31.88 193 THR B C 1
ATOM 1291 O O . THR B 1 61 ? 26.099 75.575 -18.049 1.00 29.84 193 THR B O 1
ATOM 1295 N N . SER B 1 62 ? 27.486 74.124 -17.001 1.00 35.51 194 SER B N 1
ATOM 1296 C CA . SER B 1 62 ? 28.393 73.946 -18.129 1.00 35.32 194 SER B CA 1
ATOM 1297 C C . SER B 1 62 ? 27.673 73.069 -19.145 1.00 35.59 194 SER B C 1
ATOM 1298 O O . SER B 1 62 ? 26.930 72.163 -18.753 1.00 37.58 194 SER B O 1
ATOM 1301 N N . PRO B 1 63 ? 27.879 73.333 -20.451 1.00 35.75 195 PRO B N 1
ATOM 1302 C CA . PRO B 1 63 ? 27.124 72.594 -21.452 1.00 34.53 195 PRO B CA 1
ATOM 1303 C C . PRO B 1 63 ? 27.645 71.173 -21.649 1.00 32.94 195 PRO B C 1
ATOM 1304 O O . PRO B 1 63 ? 28.833 70.919 -21.461 1.00 35.08 195 PRO B O 1
ATOM 1308 N N . VAL B 1 64 ? 26.750 70.261 -22.013 1.00 30.77 196 VAL B N 1
ATOM 1309 C CA . VAL B 1 64 ? 27.149 68.917 -22.409 1.00 29.08 196 VAL B CA 1
ATOM 1310 C C . VAL B 1 64 ? 26.937 68.704 -23.899 1.00 29.45 196 VAL B C 1
ATOM 1311 O O . VAL B 1 64 ? 26.068 69.323 -24.524 1.00 29.64 196 VAL B O 1
ATOM 1315 N N . LYS B 1 65 ? 27.746 67.806 -24.443 1.00 30.19 197 LYS B N 1
ATOM 1316 C CA . LYS B 1 65 ? 27.682 67.412 -25.833 1.00 29.47 197 LYS B CA 1
ATOM 1317 C C . LYS B 1 65 ? 26.750 66.207 -25.934 1.00 28.64 197 LYS B C 1
ATOM 1318 O O . LYS B 1 65 ? 27.057 65.133 -25.408 1.00 27.76 197 LYS B O 1
ATOM 1324 N N . THR B 1 66 ? 25.609 66.387 -26.596 1.00 28.20 198 THR B N 1
ATOM 1325 C CA . THR B 1 66 ? 24.656 65.287 -26.787 1.00 30.03 198 THR B CA 1
ATOM 1326 C C . THR B 1 66 ? 25.152 64.309 -27.861 1.00 29.75 198 THR B C 1
ATOM 1327 O O . THR B 1 66 ? 26.216 64.513 -28.465 1.00 29.62 198 THR B O 1
ATOM 1331 N N . SER B 1 67 ? 24.375 63.252 -28.092 1.00 25.68 199 SER B N 1
ATOM 1332 C CA . SER B 1 67 ? 24.657 62.275 -29.148 1.00 24.14 199 SER B CA 1
ATOM 1333 C C . SER B 1 67 ? 24.506 62.860 -30.557 1.00 25.19 199 SER B C 1
ATOM 1334 O O . SER B 1 67 ? 24.882 62.223 -31.541 1.00 25.90 199 SER B O 1
ATOM 1337 N N . SER B 1 68 ? 23.962 64.071 -30.650 1.00 25.84 200 SER B N 1
ATOM 1338 C CA . SER B 1 68 ? 23.747 64.722 -31.944 1.00 25.61 200 SER B CA 1
ATOM 1339 C C . SER B 1 68 ? 24.885 65.643 -32.382 1.00 27.68 200 SER B C 1
ATOM 1340 O O . SER B 1 68 ? 24.755 66.344 -33.385 1.00 28.62 200 SER B O 1
ATOM 1343 N N . ASN B 1 69 ? 26.006 65.615 -31.661 1.00 30.89 201 ASN B N 1
ATOM 1344 C CA . ASN B 1 69 ? 27.050 66.649 -31.783 1.00 35.92 201 ASN B CA 1
ATOM 1345 C C . ASN B 1 69 ? 26.403 68.011 -31.563 1.00 36.37 201 ASN B C 1
ATOM 1346 O O . ASN B 1 69 ? 26.535 68.955 -32.354 1.00 35.28 201 ASN B O 1
ATOM 1351 N N . ASP B 1 70 ? 25.673 68.047 -30.457 1.00 36.00 202 ASP B N 1
ATOM 1352 C CA . ASP B 1 70 ? 24.879 69.165 -30.008 1.00 33.56 202 ASP B CA 1
ATOM 1353 C C . ASP B 1 70 ? 25.358 69.573 -28.641 1.00 32.97 202 ASP B C 1
ATOM 1354 O O . ASP B 1 70 ? 26.067 68.818 -27.966 1.00 34.16 202 ASP B O 1
ATOM 1359 N N . PHE B 1 71 ? 24.942 70.762 -28.224 1.00 28.55 203 PHE B N 1
ATOM 1360 C CA . PHE B 1 71 ? 25.143 71.186 -26.861 1.00 26.84 203 PHE B CA 1
ATOM 1361 C C . PHE B 1 71 ? 23.805 71.440 -26.187 1.00 27.20 203 PHE B C 1
ATOM 1362 O O . PHE B 1 71 ? 22.902 72.039 -26.774 1.00 27.21 203 PHE B O 1
ATOM 1370 N N . SER B 1 72 ? 23.685 70.948 -24.960 1.00 26.11 204 SER B N 1
ATOM 1371 C CA . SER B 1 72 ? 22.582 71.306 -24.087 1.00 24.10 204 SER B CA 1
ATOM 1372 C C . SER B 1 72 ? 23.147 71.886 -22.802 1.00 23.72 204 SER B C 1
ATOM 1373 O O . SER B 1 72 ? 24.211 71.473 -22.339 1.00 23.60 204 SER B O 1
ATOM 1376 N N . CYS B 1 73 ? 22.446 72.860 -22.239 1.00 22.38 205 CYS B N 1
ATOM 1377 C CA . CYS B 1 73 ? 22.772 73.342 -20.907 1.00 22.60 205 CYS B CA 1
ATOM 1378 C C . CYS B 1 73 ? 21.497 73.811 -20.241 1.00 22.54 205 CYS B C 1
ATOM 1379 O O . CYS B 1 73 ? 20.465 73.956 -20.900 1.00 22.40 205 CYS B O 1
ATOM 1382 N N . ALA B 1 74 ? 21.560 74.015 -18.931 1.00 23.72 206 ALA B N 1
ATOM 1383 C CA . ALA B 1 74 ? 20.406 74.496 -18.186 1.00 23.31 206 ALA B CA 1
ATOM 1384 C C . ALA B 1 74 ? 20.798 75.726 -17.385 1.00 25.33 206 ALA B C 1
ATOM 1385 O O . ALA B 1 74 ? 21.892 75.778 -16.808 1.00 28.02 206 ALA B O 1
ATOM 1387 N N . SER B 1 75 ? 19.915 76.721 -17.377 1.00 25.31 207 SER B N 1
ATOM 1388 C CA . SER B 1 75 ? 20.072 77.876 -16.506 1.00 25.58 207 SER B CA 1
ATOM 1389 C C . SER B 1 75 ? 19.045 77.795 -15.381 1.00 27.36 207 SER B C 1
ATOM 1390 O O . SER B 1 75 ? 17.835 77.736 -15.628 1.00 31.34 207 SER B O 1
ATOM 1393 N N . LEU B 1 76 ? 19.541 77.802 -14.148 1.00 27.03 208 LEU B N 1
ATOM 1394 C CA . LEU B 1 76 ? 18.726 77.530 -12.970 1.00 27.49 208 LEU B CA 1
ATOM 1395 C C . LEU B 1 76 ? 18.487 78.764 -12.111 1.00 29.28 208 LEU B C 1
ATOM 1396 O O . LEU B 1 76 ? 19.432 79.355 -11.584 1.00 30.19 208 LEU B O 1
ATOM 1401 N N . LEU B 1 77 ? 17.220 79.138 -11.969 1.00 29.21 209 LEU B N 1
ATOM 1402 C CA . LEU B 1 77 ? 16.840 80.260 -11.124 1.00 32.14 209 LEU B CA 1
ATOM 1403 C C . LEU B 1 77 ? 15.921 79.818 -9.987 1.00 34.01 209 LEU B C 1
ATOM 1404 O O . LEU B 1 77 ? 14.899 79.157 -10.214 1.00 31.04 209 LEU B O 1
ATOM 1409 N N . LYS B 1 78 ? 16.311 80.173 -8.763 1.00 36.98 210 LYS B N 1
ATOM 1410 C CA . LYS B 1 78 ? 15.442 80.016 -7.605 1.00 39.27 210 LYS B CA 1
ATOM 1411 C C . LYS B 1 78 ? 14.715 81.334 -7.418 1.00 38.58 210 LYS B C 1
ATOM 1412 O O . LYS B 1 78 ? 15.349 82.374 -7.217 1.00 43.55 210 LYS B O 1
ATOM 1418 N N . VAL B 1 79 ? 13.390 81.299 -7.507 1.00 36.09 211 VAL B N 1
ATOM 1419 C CA . VAL B 1 79 ? 12.594 82.492 -7.245 1.00 40.34 211 VAL B CA 1
ATOM 1420 C C . VAL B 1 79 ? 11.803 82.357 -5.942 1.00 38.64 211 VAL B C 1
ATOM 1421 O O . VAL B 1 79 ? 11.139 81.345 -5.720 1.00 39.52 211 VAL B O 1
ATOM 1425 N N . PRO B 1 80 ? 11.915 83.362 -5.055 1.00 40.77 212 PRO B N 1
ATOM 1426 C CA . PRO B 1 80 ? 11.077 83.479 -3.867 1.00 41.92 212 PRO B CA 1
ATOM 1427 C C . PRO B 1 80 ? 9.619 83.084 -4.139 1.00 41.93 212 PRO B C 1
ATOM 1428 O O . PRO B 1 80 ? 9.018 83.563 -5.103 1.00 45.60 212 PRO B O 1
ATOM 1432 N N . LEU B 1 81 ? 9.073 82.204 -3.302 1.00 41.45 213 LEU B N 1
ATOM 1433 C CA . LEU B 1 81 ? 7.695 81.722 -3.449 1.00 43.80 213 LEU B CA 1
ATOM 1434 C C . LEU B 1 81 ? 6.731 82.900 -3.372 1.00 48.67 213 LEU B C 1
ATOM 1435 O O . LEU B 1 81 ? 5.727 82.948 -4.084 1.00 50.97 213 LEU B O 1
ATOM 1440 N N . GLN B 1 82 ? 7.057 83.842 -2.491 1.00 52.96 214 GLN B N 1
ATOM 1441 C CA . GLN B 1 82 ? 6.415 85.148 -2.416 1.00 56.55 214 GLN B CA 1
ATOM 1442 C C . GLN B 1 82 ? 6.274 85.765 -3.804 1.00 59.83 214 GLN B C 1
ATOM 1443 O O . GLN B 1 82 ? 5.174 86.131 -4.233 1.00 63.56 214 GLN B O 1
ATOM 1449 N N . GLU B 1 83 ? 7.405 85.844 -4.503 1.00 56.36 215 GLU B N 1
ATOM 1450 C CA . GLU B 1 83 ? 7.514 86.505 -5.797 1.00 54.03 215 GLU B CA 1
ATOM 1451 C C . GLU B 1 83 ? 6.886 85.717 -6.950 1.00 57.51 215 GLU B C 1
ATOM 1452 O O . GLU B 1 83 ? 6.888 86.178 -8.094 1.00 65.22 215 GLU B O 1
ATOM 1458 N N . TRP B 1 84 ? 6.343 84.540 -6.650 1.00 54.69 216 TRP B N 1
ATOM 1459 C CA . TRP B 1 84 ? 5.795 83.666 -7.682 1.00 53.19 216 TRP B CA 1
ATOM 1460 C C . TRP B 1 84 ? 4.316 83.919 -7.999 1.00 60.95 216 TRP B C 1
ATOM 1461 O O . TRP B 1 84 ? 3.925 83.834 -9.155 1.00 67.56 216 TRP B O 1
ATOM 1472 N N . SER B 1 85 ? 3.497 84.232 -6.997 1.00 68.98 217 SER B N 1
ATOM 1473 C CA . SER B 1 85 ? 2.075 84.518 -7.263 1.00 87.93 217 SER B CA 1
ATOM 1474 C C . SER B 1 85 ? 1.686 85.998 -7.233 1.00 96.99 217 SER B C 1
ATOM 1475 O O . SER B 1 85 ? 0.497 86.333 -7.175 1.00 101.21 217 SER B O 1
ATOM 1478 N N . ARG B 1 86 ? 2.686 86.876 -7.292 1.00 98.64 218 ARG B N 1
ATOM 1479 C CA . ARG B 1 86 ? 2.449 88.294 -7.549 1.00 94.36 218 ARG B CA 1
ATOM 1480 C C . ARG B 1 86 ? 2.027 88.473 -9.008 1.00 94.47 218 ARG B C 1
ATOM 1481 O O . ARG B 1 86 ? 2.030 89.589 -9.537 1.00 92.08 218 ARG B O 1
ATOM 1489 N N . GLY B 1 87 ? 1.662 87.362 -9.649 1.00 93.20 219 GLY B N 1
ATOM 1490 C CA . GLY B 1 87 ? 1.392 87.337 -11.080 1.00 88.83 219 GLY B CA 1
ATOM 1491 C C . GLY B 1 87 ? 2.610 87.824 -11.836 1.00 82.75 219 GLY B C 1
ATOM 1492 O O . GLY B 1 87 ? 2.483 88.494 -12.862 1.00 83.15 219 GLY B O 1
ATOM 1493 N N . SER B 1 88 ? 3.789 87.507 -11.300 1.00 75.65 220 SER B N 1
ATOM 1494 C CA . SER B 1 88 ? 5.060 87.869 -11.917 1.00 70.15 220 SER B CA 1
ATOM 1495 C C . SER B 1 88 ? 5.294 87.034 -13.169 1.00 67.74 220 SER B C 1
ATOM 1496 O O . SER B 1 88 ? 4.953 85.851 -13.208 1.00 76.65 220 SER B O 1
ATOM 1499 N N . VAL B 1 89 ? 5.856 87.662 -14.196 1.00 62.76 221 VAL B N 1
ATOM 1500 C CA . VAL B 1 89 ? 6.283 86.939 -15.386 1.00 52.62 221 VAL B CA 1
ATOM 1501 C C . VAL B 1 89 ? 7.794 86.827 -15.376 1.00 46.85 221 VAL B C 1
ATOM 1502 O O . VAL B 1 89 ? 8.502 87.829 -15.308 1.00 49.09 221 VAL B O 1
ATOM 1506 N N . TYR B 1 90 ? 8.282 85.598 -15.430 1.00 42.31 222 TYR B N 1
ATOM 1507 C CA . TYR B 1 90 ? 9.704 85.380 -15.560 1.00 38.22 222 TYR B CA 1
ATOM 1508 C C . TYR B 1 90 ? 10.008 84.912 -16.968 1.00 33.47 222 TYR B C 1
ATOM 1509 O O . TYR B 1 90 ? 9.291 84.081 -17.529 1.00 29.94 222 TYR B O 1
ATOM 1518 N N . SER B 1 91 ? 11.063 85.478 -17.539 1.00 31.76 223 SER B N 1
ATOM 1519 C CA . SER B 1 91 ? 11.523 85.090 -18.861 1.00 29.49 223 SER B CA 1
ATOM 1520 C C . SER B 1 91 ? 13.028 84.885 -18.829 1.00 28.10 223 SER B C 1
ATOM 1521 O O . SER B 1 91 ? 13.739 85.607 -18.135 1.00 27.03 223 SER B O 1
ATOM 1524 N N . CYS B 1 92 ? 13.499 83.869 -19.547 1.00 28.82 224 CYS B N 1
ATOM 1525 C CA . CYS B 1 92 ? 14.907 83.780 -19.898 1.00 29.57 224 CYS B CA 1
ATOM 1526 C C . CYS B 1 92 ? 15.041 84.074 -21.388 1.00 31.18 224 CYS B C 1
ATOM 1527 O O . CYS B 1 92 ? 14.125 83.810 -22.181 1.00 28.32 224 CYS B O 1
ATOM 1530 N N . GLN B 1 93 ? 16.191 84.633 -21.745 1.00 34.19 225 GLN B N 1
ATOM 1531 C CA . GLN B 1 93 ? 16.473 85.067 -23.095 1.00 34.08 225 GLN B CA 1
ATOM 1532 C C . GLN B 1 93 ? 17.800 84.445 -23.521 1.00 34.82 225 GLN B C 1
ATOM 1533 O O . GLN B 1 93 ? 18.793 84.517 -22.790 1.00 33.22 225 GLN B O 1
ATOM 1539 N N . VAL B 1 94 ? 17.797 83.812 -24.693 1.00 32.44 226 VAL B N 1
ATOM 1540 C CA . VAL B 1 94 ? 18.964 83.086 -25.193 1.00 28.40 226 VAL B CA 1
ATOM 1541 C C . VAL B 1 94 ? 19.470 83.653 -26.524 1.00 28.24 226 VAL B C 1
ATOM 1542 O O . VAL B 1 94 ? 18.719 83.755 -27.503 1.00 26.81 226 VAL B O 1
ATOM 1546 N N . SER B 1 95 ? 20.756 83.994 -26.550 1.00 28.34 227 SER B N 1
ATOM 1547 C CA . SER B 1 95 ? 21.368 84.613 -27.713 1.00 31.23 227 SER B CA 1
ATOM 1548 C C . SER B 1 95 ? 22.413 83.692 -28.312 1.00 29.21 227 SER B C 1
ATOM 1549 O O . SER B 1 95 ? 23.231 83.114 -27.591 1.00 24.83 227 SER B O 1
ATOM 1552 N N . HIS B 1 96 ? 22.375 83.567 -29.636 1.00 29.10 228 HIS B N 1
ATOM 1553 C CA . HIS B 1 96 ? 23.281 82.700 -30.376 1.00 30.35 228 HIS B CA 1
ATOM 1554 C C . HIS B 1 96 ? 23.730 83.441 -31.628 1.00 32.12 228 HIS B C 1
ATOM 1555 O O . HIS B 1 96 ? 23.045 83.443 -32.650 1.00 31.02 228 HIS B O 1
ATOM 1562 N N . SER B 1 97 ? 24.882 84.099 -31.527 1.00 38.73 229 SER B N 1
ATOM 1563 C CA . SER B 1 97 ? 25.398 84.942 -32.603 1.00 41.42 229 SER B CA 1
ATOM 1564 C C . SER B 1 97 ? 25.559 84.196 -33.926 1.00 39.57 229 SER B C 1
ATOM 1565 O O . SER B 1 97 ? 25.175 84.714 -34.975 1.00 44.10 229 SER B O 1
ATOM 1568 N N . ALA B 1 98 ? 26.119 82.987 -33.868 1.00 33.87 230 ALA B N 1
ATOM 1569 C CA . ALA B 1 98 ? 26.431 82.212 -35.072 1.00 32.45 230 ALA B CA 1
ATOM 1570 C C . ALA B 1 98 ? 25.207 81.959 -35.953 1.00 33.14 230 ALA B C 1
ATOM 1571 O O . ALA B 1 98 ? 25.331 81.752 -37.163 1.00 36.40 230 ALA B O 1
ATOM 1573 N N . THR B 1 99 ? 24.031 81.985 -35.337 1.00 30.80 231 THR B N 1
ATOM 1574 C CA . THR B 1 99 ? 22.772 81.787 -36.042 1.00 28.69 231 THR B CA 1
ATOM 1575 C C . THR B 1 99 ? 21.959 83.087 -36.087 1.00 29.22 231 THR B C 1
ATOM 1576 O O . THR B 1 99 ? 20.839 83.106 -36.604 1.00 28.03 231 THR B O 1
ATOM 1580 N N . SER B 1 100 ? 22.541 84.166 -35.555 1.00 32.88 232 SER B N 1
ATOM 1581 C CA . SER B 1 100 ? 21.865 85.467 -35.420 1.00 38.80 232 SER B CA 1
ATOM 1582 C C . SER B 1 100 ? 20.503 85.313 -34.741 1.00 38.75 232 SER B C 1
ATOM 1583 O O . SER B 1 100 ? 19.490 85.859 -35.201 1.00 40.34 232 SER B O 1
ATOM 1586 N N . SER B 1 101 ? 20.494 84.566 -33.640 1.00 37.36 233 SER B N 1
ATOM 1587 C CA . SER B 1 101 ? 19.253 84.172 -32.988 1.00 37.69 233 SER B CA 1
ATOM 1588 C C . SER B 1 101 ? 19.094 84.813 -31.619 1.00 35.84 233 SER B C 1
ATOM 1589 O O . SER B 1 101 ? 20.013 84.791 -30.799 1.00 34.48 233 SER B O 1
ATOM 1592 N N . ASN B 1 102 ? 17.919 85.387 -31.392 1.00 37.58 234 ASN B N 1
ATOM 1593 C CA . ASN B 1 102 ? 17.540 85.879 -30.079 1.00 44.11 234 ASN B CA 1
ATOM 1594 C C . ASN B 1 102 ? 16.231 85.239 -29.680 1.00 42.69 234 ASN B C 1
ATOM 1595 O O . ASN B 1 102 ? 15.201 85.456 -30.320 1.00 44.07 234 ASN B O 1
ATOM 1600 N N . GLN B 1 103 ? 16.276 84.447 -28.618 1.00 38.55 235 GLN B N 1
ATOM 1601 C CA . GLN B 1 103 ? 15.098 83.725 -28.187 1.00 35.00 235 GLN B CA 1
ATOM 1602 C C . GLN B 1 103 ? 14.692 84.039 -26.766 1.00 36.08 235 GLN B C 1
ATOM 1603 O O . GLN B 1 103 ? 15.522 84.414 -25.940 1.00 36.16 235 GLN B O 1
ATOM 1609 N N . ARG B 1 104 ? 13.394 83.899 -26.506 1.00 36.31 236 ARG B N 1
ATOM 1610 C CA . ARG B 1 104 ? 12.824 84.137 -25.188 1.00 36.26 236 ARG B CA 1
ATOM 1611 C C . ARG B 1 104 ? 11.572 83.294 -24.949 1.00 35.43 236 ARG B C 1
ATOM 1612 O O . ARG B 1 104 ? 10.757 83.091 -25.851 1.00 39.42 236 ARG B O 1
ATOM 1620 N N . LYS B 1 105 ? 11.442 82.796 -23.725 1.00 32.83 237 LYS B N 1
ATOM 1621 C CA . LYS B 1 105 ? 10.219 82.147 -23.263 1.00 30.62 237 LYS B CA 1
ATOM 1622 C C . LYS B 1 105 ? 9.802 82.780 -21.948 1.00 30.30 237 LYS B C 1
ATOM 1623 O O . LYS B 1 105 ? 10.646 83.117 -21.119 1.00 30.39 237 LYS B O 1
ATOM 1629 N N . GLU B 1 106 ? 8.499 82.948 -21.766 1.00 32.12 238 GLU B N 1
ATOM 1630 C CA . GLU B 1 106 ? 7.964 83.532 -20.545 1.00 32.45 238 GLU B CA 1
ATOM 1631 C C . GLU B 1 106 ? 7.145 82.496 -19.782 1.00 34.07 238 GLU B C 1
ATOM 1632 O O . GLU B 1 106 ? 6.591 81.563 -20.378 1.00 35.92 238 GLU B O 1
ATOM 1638 N N . ILE B 1 107 ? 7.0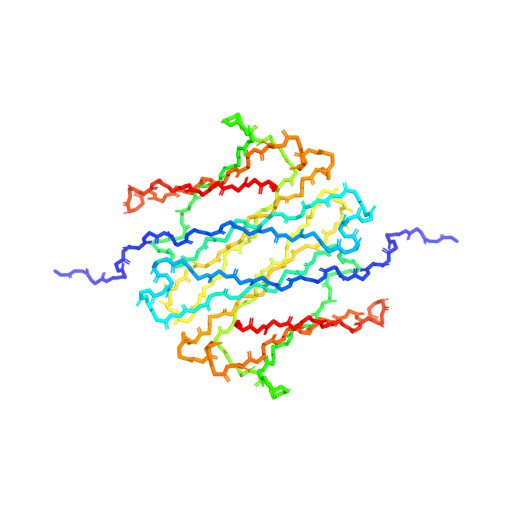81 82.666 -18.464 1.00 33.82 239 ILE B N 1
ATOM 1639 C CA . ILE B 1 107 ? 6.306 81.793 -17.587 1.00 33.46 239 ILE B CA 1
ATOM 1640 C C . ILE B 1 107 ? 5.763 82.624 -16.425 1.00 38.18 239 ILE B C 1
ATOM 1641 O O . ILE B 1 107 ? 6.407 83.588 -15.986 1.00 37.51 239 ILE B O 1
ATOM 1646 N N . ARG B 1 108 ? 4.577 82.249 -15.945 1.00 42.46 240 ARG B N 1
ATOM 1647 C CA . ARG B 1 108 ? 3.881 82.954 -14.856 1.00 48.18 240 ARG B CA 1
ATOM 1648 C C . ARG B 1 108 ? 3.185 81.914 -13.961 1.00 48.80 240 ARG B C 1
ATOM 1649 O O . ARG B 1 108 ? 3.116 80.747 -14.329 1.00 48.15 240 ARG B O 1
ATOM 1657 N N . SER B 1 109 ? 2.677 82.324 -12.799 1.00 50.53 241 SER B N 1
ATOM 1658 C CA . SER B 1 109 ? 2.067 81.377 -11.848 1.00 50.60 241 SER B CA 1
ATOM 1659 C C . SER B 1 109 ? 0.704 80.834 -12.282 1.00 46.98 241 SER B C 1
ATOM 1660 O O . SER B 1 109 ? -0.167 81.580 -12.729 1.00 41.38 241 SER B O 1
#

Organism: Ginglymostoma cirratum (NCBI:txid7801)

Sequence (216 aa):
SHMGIPPSPPIVSLLHSATEEQRANRFVQLVCLISGYYPENIAVSWQKNTKTITSGFATTSPVKTSSNDFSCASLLKVPLQEWSRGSVYSCQVSHSATSSNQRKEIRSSHMGIPPSPPIVSLLHSATEEQRANRFVQLVCLISGYYPENIAVSWQKNTKTITSGFATTSPVKTSSNDFSCASLLKVPLQEWSRGSVYSCQVSHSATSSNQRKEIRS

Radius of gyration: 17.51 Å; Cα contacts (8 Å, |Δi|>4): 520; chains: 2; bounding box: 34×45×68 Å

CATH classification: 2.60.40.10